Protein AF-A0A0P9MQS0-F1 (afdb_monomer)

Organism: NCBI:txid264451

Structure (mmCIF, N/CA/C/O backbone):
data_AF-A0A0P9MQS0-F1
#
_entry.id   AF-A0A0P9MQS0-F1
#
loop_
_atom_site.group_PDB
_atom_site.id
_atom_site.type_symbol
_atom_site.label_atom_id
_atom_site.label_alt_id
_atom_site.label_comp_id
_atom_site.label_asym_id
_atom_site.label_entity_id
_atom_site.label_seq_id
_atom_site.pdbx_PDB_ins_code
_atom_site.Cartn_x
_atom_site.Cartn_y
_atom_site.Cartn_z
_atom_site.occupancy
_atom_site.B_iso_or_equiv
_atom_site.auth_seq_id
_atom_site.auth_comp_id
_atom_site.auth_asym_id
_atom_site.auth_atom_id
_atom_site.pdbx_PDB_model_num
ATOM 1 N N . MET A 1 1 ? -6.248 39.336 52.622 1.00 35.28 1 MET A N 1
ATOM 2 C CA . MET A 1 1 ? -5.110 38.490 52.203 1.00 35.28 1 MET A CA 1
ATOM 3 C C . MET A 1 1 ? -4.750 37.549 53.344 1.00 35.28 1 MET A C 1
ATOM 5 O O . MET A 1 1 ? -4.835 37.971 54.487 1.00 35.28 1 MET A O 1
ATOM 9 N N . THR A 1 2 ? -4.407 36.305 52.979 1.00 38.47 2 THR A N 1
ATOM 10 C CA . THR A 1 2 ? -3.758 35.234 53.772 1.00 38.47 2 THR A CA 1
ATOM 11 C C . THR A 1 2 ? -4.413 34.745 55.075 1.00 38.47 2 THR A C 1
ATOM 13 O O . THR A 1 2 ? -4.239 35.342 56.130 1.00 38.47 2 THR A O 1
ATOM 16 N N . ARG A 1 3 ? -4.970 33.521 55.043 1.00 21.88 3 ARG A N 1
ATOM 17 C CA . ARG A 1 3 ? -4.369 32.324 55.681 1.00 21.88 3 ARG A CA 1
ATOM 18 C C . ARG A 1 3 ? -5.162 31.045 55.371 1.00 21.88 3 ARG A C 1
ATOM 20 O O . ARG A 1 3 ? -6.384 31.024 55.385 1.00 21.88 3 ARG A O 1
ATOM 27 N N . SER A 1 4 ? -4.402 29.996 55.079 1.00 44.88 4 SER A N 1
ATOM 28 C CA . SER A 1 4 ? -4.782 28.596 54.882 1.00 44.88 4 SER A CA 1
ATOM 29 C C . SER A 1 4 ? -5.511 27.979 56.077 1.00 44.88 4 SER A C 1
ATOM 31 O O . SER A 1 4 ? -5.083 28.232 57.200 1.00 44.88 4 SER A O 1
ATOM 33 N N . PHE A 1 5 ? -6.435 27.040 55.844 1.00 22.69 5 PHE A N 1
ATOM 34 C CA . PHE A 1 5 ? -6.582 25.860 56.704 1.00 22.69 5 PHE A CA 1
ATOM 35 C C . PHE A 1 5 ? -7.160 24.662 55.931 1.00 22.69 5 PHE A C 1
ATOM 37 O O . PHE A 1 5 ? -8.054 24.803 55.102 1.00 22.69 5 PHE A O 1
ATOM 44 N N . LYS A 1 6 ? -6.537 23.504 56.170 1.00 29.09 6 LYS A N 1
ATOM 45 C CA . LYS A 1 6 ? -6.676 22.208 55.493 1.00 29.09 6 LYS A CA 1
ATOM 46 C C . LYS A 1 6 ? -8.029 21.549 55.772 1.00 29.09 6 LYS A C 1
ATOM 48 O O . LYS A 1 6 ? -8.474 21.555 56.914 1.00 29.09 6 LYS A O 1
ATOM 53 N N . VAL A 1 7 ? -8.576 20.859 54.771 1.00 25.47 7 VAL A N 1
ATOM 54 C CA . VAL A 1 7 ? -9.524 19.757 54.987 1.00 25.47 7 VAL A CA 1
ATOM 55 C C . VAL A 1 7 ? -8.807 18.448 54.671 1.00 25.47 7 VAL A C 1
ATOM 57 O O . VAL A 1 7 ? -8.138 18.316 53.646 1.00 25.47 7 VAL A O 1
ATOM 60 N N . HIS A 1 8 ? -8.893 17.539 55.636 1.00 24.80 8 HIS A N 1
ATOM 61 C CA . HIS A 1 8 ? -8.211 16.260 55.706 1.00 24.80 8 HIS A CA 1
ATOM 62 C C . HIS A 1 8 ? -8.596 15.319 54.561 1.00 24.80 8 HIS A C 1
ATOM 64 O O . HIS A 1 8 ? -9.758 14.964 54.380 1.00 24.80 8 HIS A O 1
ATOM 70 N N . LEU A 1 9 ? -7.566 14.911 53.821 1.00 33.50 9 LEU A N 1
ATOM 71 C CA . LEU A 1 9 ? -7.502 13.625 53.140 1.00 33.50 9 LEU A CA 1
ATOM 72 C C . LEU A 1 9 ? -7.508 12.507 54.196 1.00 33.50 9 LEU A C 1
ATOM 74 O O . LEU A 1 9 ? -6.950 12.694 55.275 1.00 33.50 9 LEU A O 1
ATOM 78 N N . ASP A 1 10 ? -8.100 11.372 53.818 1.00 30.67 10 ASP A N 1
ATOM 79 C CA . ASP A 1 10 ? -8.338 10.134 54.581 1.00 30.67 10 ASP A CA 1
ATOM 80 C C . ASP A 1 10 ? -9.658 10.194 55.376 1.00 30.67 10 ASP A C 1
ATOM 82 O O . ASP A 1 10 ? -9.799 10.953 56.324 1.00 30.67 10 ASP A O 1
ATOM 86 N N . GLN A 1 11 ? -10.720 9.455 55.029 1.00 33.97 11 GLN A N 1
ATOM 87 C CA . GLN A 1 11 ? -10.795 7.997 55.190 1.00 33.97 11 GLN A CA 1
ATOM 88 C C . GLN A 1 11 ? -11.991 7.365 54.433 1.00 33.97 11 GLN A C 1
ATOM 90 O O . GLN A 1 11 ? -12.898 6.787 55.024 1.00 33.97 11 GLN A O 1
ATOM 95 N N . VAL A 1 12 ? -11.976 7.384 53.105 1.00 29.73 12 VAL A N 1
ATOM 96 C CA . VAL A 1 12 ? -12.466 6.240 52.317 1.00 29.73 12 VAL A CA 1
ATOM 97 C C . VAL A 1 12 ? -11.421 6.084 51.229 1.00 29.73 12 VAL A C 1
ATOM 99 O O . VAL A 1 12 ? -11.138 7.078 50.554 1.00 29.73 12 VAL A O 1
ATOM 102 N N . PRO A 1 13 ? -10.750 4.920 51.134 1.00 29.52 13 PRO A N 1
ATOM 103 C CA . PRO A 1 13 ? -9.561 4.774 50.317 1.00 29.52 13 PRO A CA 1
ATOM 104 C C . PRO A 1 13 ? -9.894 5.291 48.936 1.00 29.52 13 PRO A C 1
ATOM 106 O O . PRO A 1 13 ? -10.923 4.895 48.386 1.00 29.52 13 PRO A O 1
ATOM 109 N N . LEU A 1 14 ? -9.032 6.175 48.415 1.00 34.69 14 LEU A N 1
ATOM 110 C CA . LEU A 1 14 ? -8.855 6.377 46.986 1.00 34.69 14 LEU A CA 1
ATOM 111 C C . LEU A 1 14 ? -9.131 5.026 46.339 1.00 34.69 14 LEU A C 1
ATOM 113 O O . LEU A 1 14 ? -8.295 4.122 46.432 1.00 34.69 14 LEU A O 1
ATOM 117 N N . ALA A 1 15 ? -10.338 4.839 45.799 1.00 32.41 15 ALA A N 1
ATOM 118 C CA . ALA A 1 15 ? -10.659 3.652 45.046 1.00 32.41 15 ALA A CA 1
ATOM 119 C C . ALA A 1 15 ? -9.727 3.797 43.866 1.00 32.41 15 ALA A C 1
ATOM 121 O O . ALA A 1 15 ? -9.947 4.658 43.014 1.00 32.41 15 ALA A O 1
ATOM 122 N N . ARG A 1 16 ? -8.597 3.095 44.005 1.00 30.98 16 ARG A N 1
ATOM 123 C CA . ARG A 1 16 ? -7.376 3.174 43.226 1.00 30.98 16 ARG A CA 1
ATOM 124 C C . ARG A 1 16 ? -7.750 3.719 41.864 1.00 30.98 16 ARG A C 1
ATOM 126 O O . ARG A 1 16 ? -8.356 2.987 41.082 1.00 30.98 16 ARG A O 1
ATOM 133 N N . HIS A 1 17 ? -7.443 4.997 41.600 1.00 35.41 17 HIS A N 1
ATOM 134 C CA . HIS A 1 17 ? -7.248 5.432 40.216 1.00 35.41 17 HIS A CA 1
ATOM 135 C C . HIS A 1 17 ? -6.447 4.308 39.607 1.00 35.41 17 HIS A C 1
ATOM 137 O O . HIS A 1 17 ? -5.393 4.046 40.178 1.00 35.41 17 HIS A O 1
ATOM 143 N N . SER A 1 18 ? -7.000 3.557 38.654 1.00 34.66 18 SER A N 1
ATOM 144 C CA . SER A 1 18 ? -6.506 2.238 38.263 1.00 34.66 18 SER A CA 1
ATOM 145 C C . SER A 1 18 ? -5.007 2.300 37.975 1.00 34.66 18 SER A C 1
ATOM 147 O O . SER A 1 18 ? -4.564 2.554 36.863 1.00 34.66 18 SER A O 1
ATOM 149 N N . THR A 1 19 ? -4.233 2.092 39.033 1.00 33.22 19 THR A N 1
ATOM 150 C CA . THR A 1 19 ? -2.775 2.045 39.104 1.00 33.22 19 THR A CA 1
ATOM 151 C C . THR A 1 19 ? -2.346 0.592 39.002 1.00 33.22 19 THR A C 1
ATOM 153 O O . THR A 1 19 ? -1.228 0.231 39.337 1.00 33.22 19 THR A O 1
ATOM 156 N N . TYR A 1 20 ? -3.224 -0.234 38.441 1.00 35.59 20 TYR A N 1
ATOM 157 C CA . TYR A 1 20 ? -2.794 -1.200 37.462 1.00 35.59 20 TYR A CA 1
ATOM 158 C C . TYR A 1 20 ? -2.876 -0.498 36.106 1.00 35.59 20 TYR A C 1
ATOM 160 O O . TYR A 1 20 ? -3.906 -0.604 35.437 1.00 35.59 20 TYR A O 1
ATOM 168 N N . PRO A 1 21 ? -1.838 0.252 35.675 1.00 48.97 21 PRO A N 1
ATOM 169 C CA . PRO A 1 21 ? -1.636 0.355 34.246 1.00 48.97 21 PRO A CA 1
ATOM 170 C C . PRO A 1 21 ? -1.411 -1.093 33.847 1.00 48.97 21 PRO A C 1
ATOM 172 O O . PRO A 1 21 ? -0.377 -1.636 34.209 1.00 48.97 21 PRO A O 1
ATOM 175 N N . ILE A 1 22 ? -2.408 -1.755 33.262 1.00 58.50 22 ILE A N 1
ATOM 176 C CA . ILE A 1 22 ? -2.236 -3.112 32.744 1.00 58.50 22 ILE A CA 1
ATOM 177 C C . ILE A 1 22 ? -1.010 -2.997 31.836 1.00 58.50 22 ILE A C 1
ATOM 179 O O . ILE A 1 22 ? -1.090 -2.250 30.854 1.00 58.50 22 ILE A O 1
ATOM 183 N N . PRO A 1 23 ? 0.170 -3.514 32.240 1.00 62.81 23 PRO A N 1
ATOM 184 C CA . PRO A 1 23 ? 1.424 -3.143 31.588 1.00 62.81 23 PRO A CA 1
ATOM 185 C C . PRO A 1 23 ? 1.377 -3.488 30.102 1.00 62.81 23 PRO A C 1
ATOM 187 O O . PRO A 1 23 ? 1.917 -2.772 29.265 1.00 62.81 23 PRO A O 1
ATOM 190 N N . GLU A 1 24 ? 0.609 -4.520 29.768 1.00 61.94 24 GLU A N 1
ATOM 191 C CA . GLU A 1 24 ? 0.257 -4.932 28.420 1.00 61.94 24 GLU A CA 1
ATOM 192 C C . GLU A 1 24 ? -0.485 -3.824 27.660 1.00 61.94 24 GLU A C 1
ATOM 194 O O . GLU A 1 24 ? -0.121 -3.530 26.526 1.00 61.94 24 GLU A O 1
ATOM 199 N N . LEU A 1 25 ? -1.464 -3.152 28.275 1.00 64.62 25 LEU A N 1
ATOM 200 C CA . LEU A 1 25 ? -2.175 -2.019 27.676 1.00 64.62 25 LEU A CA 1
ATOM 201 C C . LEU A 1 25 ? -1.247 -0.816 27.486 1.00 64.62 25 LEU A C 1
ATOM 203 O O . LEU A 1 25 ? -1.292 -0.176 26.439 1.00 64.62 25 LEU A O 1
ATOM 207 N N . ARG A 1 26 ? -0.372 -0.528 28.458 1.00 68.19 26 ARG A N 1
ATOM 208 C CA . ARG A 1 26 ? 0.641 0.530 28.321 1.00 68.19 26 ARG A CA 1
ATOM 209 C C . ARG A 1 26 ? 1.564 0.247 27.136 1.00 68.19 26 ARG A C 1
ATOM 211 O O . ARG A 1 26 ? 1.707 1.105 26.274 1.00 68.19 26 ARG A O 1
ATOM 218 N N . ASN A 1 27 ? 2.106 -0.965 27.051 1.00 72.94 27 ASN A N 1
ATOM 219 C CA . ASN A 1 27 ? 2.982 -1.384 25.957 1.00 72.94 27 ASN A CA 1
ATOM 220 C C . ASN A 1 27 ? 2.270 -1.306 24.595 1.00 72.94 27 ASN A C 1
ATOM 222 O O . ASN A 1 27 ? 2.866 -0.895 23.598 1.00 72.94 27 ASN A O 1
ATOM 226 N N . VAL A 1 28 ? 0.988 -1.681 24.547 1.00 69.81 28 VAL A N 1
ATOM 227 C CA . VAL A 1 28 ? 0.146 -1.595 23.344 1.00 69.81 28 VAL A CA 1
ATOM 228 C C . VAL A 1 28 ? -0.087 -0.135 22.935 1.00 69.81 28 VAL A C 1
ATOM 230 O O . VAL A 1 28 ? 0.070 0.187 21.759 1.00 69.81 28 VAL A O 1
ATOM 233 N N . LEU A 1 29 ? -0.387 0.762 23.879 1.00 71.62 29 LEU A N 1
ATOM 234 C CA . LEU A 1 29 ? -0.590 2.193 23.614 1.00 71.62 29 LEU A CA 1
ATOM 235 C C . LEU A 1 29 ? 0.709 2.913 23.222 1.00 71.62 29 LEU A C 1
ATOM 237 O O . LEU A 1 29 ? 0.711 3.712 22.289 1.00 71.62 29 LEU A O 1
ATOM 241 N N . GLU A 1 30 ? 1.827 2.606 23.879 1.00 78.44 30 GLU A N 1
ATOM 242 C CA . GLU A 1 30 ? 3.146 3.143 23.526 1.00 78.44 30 GLU A CA 1
ATOM 243 C C . GLU A 1 30 ? 3.581 2.700 22.127 1.00 78.44 30 GLU A C 1
ATOM 245 O O . GLU A 1 30 ? 4.168 3.478 21.373 1.00 78.44 30 GLU A O 1
ATOM 250 N N . ARG A 1 31 ? 3.282 1.452 21.748 1.00 74.94 31 ARG A N 1
ATOM 251 C CA . ARG A 1 31 ? 3.511 0.980 20.381 1.00 74.94 31 ARG A CA 1
ATOM 252 C C . ARG A 1 31 ? 2.588 1.678 19.383 1.00 74.94 31 ARG A C 1
ATOM 254 O O . ARG A 1 31 ? 3.083 2.157 18.373 1.00 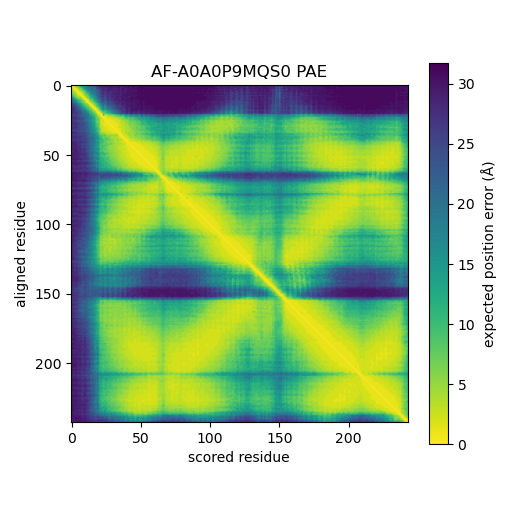74.94 31 ARG A O 1
ATOM 261 N N . ALA A 1 32 ? 1.299 1.820 19.693 1.00 70.56 32 ALA A N 1
ATOM 262 C CA . ALA A 1 32 ? 0.349 2.526 18.832 1.00 70.56 32 ALA A CA 1
ATOM 263 C C . ALA A 1 32 ? 0.779 3.978 18.567 1.00 70.56 32 ALA A C 1
ATOM 265 O O . ALA A 1 32 ? 0.707 4.448 17.436 1.00 70.56 32 ALA A O 1
ATOM 266 N N . ASN A 1 33 ? 1.283 4.668 19.594 1.00 73.81 33 ASN A N 1
ATOM 267 C CA . ASN A 1 33 ? 1.771 6.039 19.468 1.00 73.81 33 ASN A CA 1
ATOM 268 C C . ASN A 1 33 ? 3.031 6.140 18.587 1.00 73.81 33 ASN A C 1
ATOM 270 O O . ASN A 1 33 ? 3.186 7.100 17.837 1.00 73.81 33 ASN A O 1
ATOM 274 N N . ARG A 1 34 ? 3.920 5.137 18.641 1.00 76.56 34 ARG A N 1
ATOM 275 C CA . ARG A 1 34 ? 5.079 5.047 17.736 1.00 76.56 34 ARG A CA 1
ATOM 276 C C . ARG A 1 34 ? 4.669 4.743 16.296 1.00 76.56 34 ARG A C 1
ATOM 278 O O . ARG A 1 34 ? 5.197 5.358 15.379 1.00 76.56 34 ARG A O 1
ATOM 285 N N . ASP A 1 35 ? 3.723 3.833 16.097 1.00 73.62 35 ASP A N 1
ATOM 286 C CA . ASP A 1 35 ? 3.261 3.449 14.759 1.00 73.62 35 ASP A CA 1
ATOM 287 C C . ASP A 1 35 ? 2.450 4.586 14.095 1.00 73.62 35 ASP A C 1
ATOM 289 O O . ASP A 1 35 ? 2.478 4.740 12.874 1.00 73.62 35 ASP A O 1
ATOM 293 N N . TRP A 1 36 ? 1.774 5.433 14.886 1.00 72.44 36 TRP A N 1
ATOM 294 C CA . TRP A 1 36 ? 1.006 6.590 14.404 1.00 72.44 36 TRP A CA 1
ATOM 295 C C . TRP A 1 36 ? 1.849 7.598 13.613 1.00 72.44 36 TRP A C 1
ATOM 297 O O . TRP A 1 36 ? 1.433 8.042 12.541 1.00 72.44 36 TRP A O 1
ATOM 307 N N . SER A 1 37 ? 3.041 7.949 14.105 1.00 73.69 37 SER A N 1
ATOM 308 C CA . SER A 1 37 ? 3.943 8.856 13.380 1.00 73.69 37 SER A CA 1
ATOM 309 C C . SER A 1 37 ? 4.496 8.224 12.100 1.00 73.69 37 SER A C 1
ATOM 311 O O . SER A 1 37 ? 4.756 8.932 11.129 1.00 73.69 37 SER A O 1
ATOM 313 N N . GLY A 1 38 ? 4.613 6.892 12.066 1.00 76.19 38 GLY A N 1
ATOM 314 C CA . GLY A 1 38 ? 4.948 6.143 10.857 1.00 76.19 38 GLY A CA 1
ATOM 315 C C . GLY A 1 38 ? 3.871 6.280 9.781 1.00 76.19 38 GLY A C 1
ATOM 316 O O . GLY A 1 38 ? 4.179 6.624 8.642 1.00 76.19 38 GLY A O 1
ATOM 317 N N . TRP A 1 39 ? 2.599 6.091 10.145 1.00 73.12 39 TRP A N 1
ATOM 318 C CA . TRP A 1 39 ? 1.475 6.215 9.209 1.00 73.12 39 TRP A CA 1
ATOM 319 C C . TRP A 1 39 ? 1.334 7.618 8.607 1.00 73.12 39 TRP A C 1
ATOM 321 O O . TRP A 1 39 ? 1.105 7.745 7.402 1.00 73.12 39 TRP A O 1
ATOM 331 N N . SER A 1 40 ? 1.481 8.671 9.418 1.00 76.94 40 SER A N 1
ATOM 332 C CA . SER A 1 40 ? 1.320 10.052 8.944 1.00 76.94 40 SER A CA 1
ATOM 333 C C . SER A 1 40 ? 2.431 10.493 7.987 1.00 76.94 40 SER A C 1
ATOM 335 O O . SER A 1 40 ? 2.169 11.270 7.069 1.00 76.94 40 SER A O 1
ATOM 337 N N . ALA A 1 41 ? 3.650 9.973 8.156 1.00 83.12 41 ALA A N 1
ATOM 338 C CA . ALA A 1 41 ? 4.776 10.239 7.263 1.00 83.12 41 ALA A CA 1
ATOM 339 C C . ALA A 1 41 ? 4.739 9.393 5.977 1.00 83.12 41 ALA A C 1
ATOM 341 O O . ALA A 1 41 ? 5.156 9.858 4.913 1.00 83.12 41 ALA A O 1
ATOM 342 N N . LEU A 1 42 ? 4.228 8.163 6.065 1.00 84.31 42 LEU A N 1
ATOM 343 C CA . LEU A 1 42 ? 4.235 7.190 4.975 1.00 84.31 42 LEU A CA 1
ATOM 344 C C . LEU A 1 42 ? 3.353 7.614 3.795 1.00 84.31 42 LEU A C 1
ATOM 346 O O . LEU A 1 42 ? 3.804 7.606 2.652 1.00 84.31 42 LEU A O 1
ATOM 350 N N . LEU A 1 43 ? 2.098 7.997 4.046 1.00 82.62 43 LEU A N 1
ATOM 351 C CA . LEU A 1 43 ? 1.141 8.263 2.965 1.00 82.62 43 LEU A CA 1
ATOM 352 C C . LEU A 1 43 ? 1.595 9.398 2.020 1.00 82.62 43 LEU A C 1
ATOM 354 O O . LEU A 1 43 ? 1.584 9.183 0.806 1.00 82.62 43 LEU A O 1
ATOM 358 N N . PRO A 1 44 ? 2.050 10.573 2.505 1.00 87.12 44 PRO A N 1
ATOM 359 C CA . PRO A 1 44 ? 2.588 11.612 1.625 1.00 87.12 44 PRO A CA 1
ATOM 360 C C . PRO A 1 44 ? 3.786 11.134 0.798 1.00 87.12 44 PRO A C 1
ATOM 362 O O . PRO A 1 44 ? 3.887 11.462 -0.387 1.00 87.12 44 PRO A O 1
ATOM 365 N N . LYS A 1 45 ? 4.673 10.333 1.403 1.00 88.81 45 LYS A N 1
ATOM 366 C CA . LYS A 1 45 ? 5.851 9.775 0.730 1.00 88.81 45 LYS A CA 1
ATOM 367 C C . LYS A 1 45 ? 5.449 8.826 -0.399 1.00 88.81 45 LYS A C 1
ATOM 369 O O . LYS A 1 45 ? 5.951 8.966 -1.514 1.00 88.81 45 LYS A O 1
ATOM 374 N N . LEU A 1 46 ? 4.494 7.934 -0.141 1.00 88.56 46 LEU A N 1
ATOM 375 C CA . LEU A 1 46 ? 3.953 7.007 -1.135 1.00 88.56 46 LEU A CA 1
ATOM 376 C C . LEU A 1 46 ? 3.284 7.733 -2.299 1.00 88.56 46 LEU A C 1
ATOM 378 O O . LEU A 1 46 ? 3.573 7.427 -3.453 1.00 88.56 46 LEU A O 1
ATOM 382 N N . MET A 1 47 ? 2.461 8.744 -2.015 1.00 88.31 47 MET A N 1
ATOM 383 C CA . MET A 1 47 ? 1.821 9.548 -3.061 1.00 88.31 47 MET A CA 1
ATOM 384 C C . MET A 1 47 ? 2.850 10.288 -3.924 1.00 88.31 47 MET A C 1
ATOM 386 O O . MET A 1 47 ? 2.694 10.376 -5.141 1.00 88.31 47 MET A O 1
ATOM 390 N N . ALA A 1 48 ? 3.921 10.812 -3.320 1.00 90.88 48 ALA A N 1
ATOM 391 C CA . ALA A 1 48 ? 5.002 11.455 -4.062 1.00 90.88 48 ALA A CA 1
ATOM 392 C C . ALA A 1 48 ? 5.793 10.453 -4.918 1.00 90.88 48 ALA A C 1
ATOM 394 O O . ALA A 1 48 ? 6.146 10.759 -6.055 1.00 90.88 48 ALA A O 1
ATOM 395 N N . MET A 1 49 ? 6.073 9.260 -4.391 1.00 91.94 49 MET A N 1
ATOM 396 C CA . MET A 1 49 ? 6.745 8.184 -5.123 1.00 91.94 49 MET A CA 1
ATOM 397 C C . MET A 1 49 ? 5.915 7.711 -6.321 1.00 91.94 49 MET A C 1
ATOM 399 O O . MET A 1 49 ? 6.432 7.671 -7.434 1.00 91.94 49 MET A O 1
ATOM 403 N N . HIS A 1 50 ? 4.624 7.456 -6.113 1.00 90.19 50 HIS A N 1
ATOM 404 C CA . HIS A 1 50 ? 3.679 7.067 -7.157 1.00 90.19 50 HIS A CA 1
ATOM 405 C C . HIS A 1 50 ? 3.620 8.095 -8.299 1.00 90.19 50 HIS A C 1
ATOM 407 O O . HIS A 1 50 ? 3.857 7.743 -9.450 1.00 90.19 50 HIS A O 1
ATOM 413 N N . ARG A 1 51 ? 3.467 9.391 -7.990 1.00 91.25 51 ARG A N 1
ATOM 414 C CA . ARG A 1 51 ? 3.465 10.455 -9.015 1.00 91.25 51 ARG A CA 1
ATOM 415 C C . ARG A 1 51 ? 4.773 10.548 -9.801 1.00 91.25 51 ARG A C 1
ATOM 417 O O . ARG A 1 51 ? 4.753 10.817 -11.001 1.00 91.25 51 ARG A O 1
ATOM 424 N N . ARG A 1 52 ? 5.921 10.359 -9.136 1.00 93.62 52 ARG A N 1
ATOM 425 C CA . ARG A 1 52 ? 7.225 10.345 -9.821 1.00 93.62 52 ARG A CA 1
ATOM 426 C C . ARG A 1 52 ? 7.338 9.137 -10.756 1.00 93.62 52 ARG A C 1
ATOM 428 O O . ARG A 1 52 ? 7.856 9.290 -11.860 1.00 93.62 52 ARG A O 1
ATOM 435 N N . LEU A 1 53 ? 6.846 7.970 -10.337 1.00 92.88 53 LEU A N 1
ATOM 436 C CA . LEU A 1 53 ? 6.831 6.766 -11.167 1.00 92.88 53 LEU A CA 1
ATOM 437 C C . LEU A 1 53 ? 5.906 6.929 -12.383 1.00 92.88 53 LEU A C 1
ATOM 439 O O . LEU A 1 53 ? 6.288 6.567 -13.494 1.00 92.88 53 LEU A O 1
ATOM 443 N N . ASP A 1 54 ? 4.737 7.541 -12.212 1.00 90.88 54 ASP A N 1
ATOM 444 C CA . ASP A 1 54 ? 3.812 7.811 -13.317 1.00 90.88 54 ASP A CA 1
ATOM 445 C C . ASP A 1 54 ? 4.405 8.766 -14.353 1.00 90.88 54 ASP A C 1
ATOM 447 O O . ASP A 1 54 ? 4.335 8.503 -15.553 1.00 90.88 54 ASP A O 1
ATOM 451 N N . ALA A 1 55 ? 5.067 9.837 -13.908 1.00 91.12 55 ALA A N 1
ATOM 452 C CA . ALA A 1 55 ? 5.773 10.743 -14.811 1.00 91.12 55 ALA A CA 1
ATOM 453 C C . ALA A 1 55 ? 6.880 10.016 -15.595 1.00 91.12 55 ALA A C 1
ATOM 455 O O . ALA A 1 55 ? 7.005 10.191 -16.808 1.00 91.12 55 ALA A O 1
ATOM 456 N N . MET A 1 56 ? 7.644 9.157 -14.914 1.00 90.31 56 MET A N 1
ATOM 457 C CA . MET A 1 56 ? 8.712 8.366 -15.526 1.00 90.31 56 MET A CA 1
ATOM 458 C C . MET A 1 56 ? 8.167 7.359 -16.547 1.00 90.31 56 MET A C 1
ATOM 460 O O . MET A 1 56 ? 8.699 7.219 -17.646 1.00 90.31 56 MET A O 1
ATOM 464 N N . THR A 1 57 ? 7.094 6.645 -16.213 1.00 91.12 57 THR A N 1
ATOM 465 C CA . THR A 1 57 ? 6.495 5.661 -17.125 1.00 91.12 57 THR A CA 1
ATOM 466 C C . THR A 1 57 ? 5.876 6.341 -18.343 1.00 91.12 57 THR A C 1
ATOM 468 O O . THR A 1 57 ? 6.037 5.848 -19.459 1.00 91.12 57 THR A O 1
ATOM 471 N N . ALA A 1 58 ? 5.248 7.508 -18.163 1.00 88.75 58 ALA A N 1
ATOM 472 C CA . ALA A 1 58 ? 4.760 8.334 -19.261 1.00 88.75 58 ALA A CA 1
ATOM 473 C C . ALA A 1 58 ? 5.899 8.743 -20.212 1.00 88.75 58 ALA A C 1
ATOM 475 O O . ALA A 1 58 ? 5.766 8.526 -21.417 1.00 88.75 58 ALA A O 1
ATOM 476 N N . GLU A 1 59 ? 7.029 9.239 -19.684 1.00 88.62 59 GLU A N 1
ATOM 477 C CA . GLU A 1 59 ? 8.246 9.557 -20.457 1.00 88.62 59 GLU A CA 1
ATOM 478 C C . GLU A 1 59 ? 8.703 8.348 -21.292 1.00 88.62 59 GLU A C 1
ATOM 480 O O . GLU A 1 59 ? 8.884 8.456 -22.504 1.00 88.62 59 GLU A O 1
ATOM 485 N N . LEU A 1 60 ? 8.801 7.165 -20.680 1.00 87.56 60 LEU A N 1
ATOM 486 C CA . LEU A 1 60 ? 9.265 5.952 -21.362 1.00 87.56 60 LEU A CA 1
ATOM 487 C C . LEU A 1 60 ? 8.305 5.465 -22.454 1.00 87.56 60 LEU A C 1
ATOM 489 O O . LEU A 1 60 ? 8.745 4.993 -23.504 1.00 87.56 60 LEU A O 1
ATOM 493 N N . THR A 1 61 ? 6.994 5.608 -22.256 1.00 84.69 61 THR A N 1
ATOM 494 C CA . THR A 1 61 ? 6.009 5.200 -23.269 1.00 84.69 61 THR A CA 1
ATOM 495 C C . THR A 1 61 ? 5.983 6.083 -24.517 1.00 84.69 61 THR A C 1
ATOM 497 O O . THR A 1 61 ? 5.555 5.605 -25.573 1.00 84.69 61 THR A O 1
ATOM 500 N N . GLN A 1 62 ? 6.511 7.313 -24.458 1.00 83.94 62 GLN A N 1
ATOM 501 C CA . GLN A 1 62 ? 6.646 8.188 -25.636 1.00 83.94 62 GLN A CA 1
ATOM 502 C C . GLN A 1 62 ? 7.594 7.614 -26.696 1.00 83.94 62 GLN A C 1
ATOM 504 O O . GLN A 1 62 ? 7.500 7.961 -27.872 1.00 83.94 62 GLN A O 1
ATOM 509 N N . PHE A 1 63 ? 8.484 6.703 -26.299 1.00 77.44 63 PHE A N 1
ATOM 510 C CA . PHE A 1 63 ? 9.396 6.023 -27.213 1.00 77.44 63 PHE A CA 1
ATOM 511 C C . PHE A 1 63 ? 8.771 4.804 -27.908 1.00 77.44 63 PHE A C 1
ATOM 513 O O . PHE A 1 63 ? 9.450 4.125 -28.675 1.00 77.44 63 PHE A O 1
ATOM 520 N N . SER A 1 64 ? 7.489 4.509 -27.676 1.00 69.00 64 SER A N 1
ATOM 521 C CA . SER A 1 64 ? 6.810 3.413 -28.369 1.00 69.00 64 SER A CA 1
ATOM 522 C C . SER A 1 64 ? 6.261 3.871 -29.728 1.00 69.00 64 SER A C 1
ATOM 524 O O . SER A 1 64 ? 5.442 4.784 -29.788 1.00 69.00 64 SER A O 1
ATOM 526 N N . GLY A 1 65 ? 6.700 3.246 -30.831 1.00 63.94 65 GLY A N 1
ATOM 527 C CA . GLY A 1 65 ? 6.105 3.514 -32.152 1.00 63.94 65 GLY A CA 1
ATOM 528 C C . GLY A 1 65 ? 6.962 3.266 -33.399 1.00 63.94 65 GLY A C 1
ATOM 529 O O . GLY A 1 65 ? 6.401 3.183 -34.489 1.00 63.94 65 GLY A O 1
ATOM 530 N N . SER A 1 66 ? 8.290 3.124 -33.299 1.00 65.56 66 SER A N 1
ATOM 531 C CA . SER A 1 66 ? 9.163 2.905 -34.471 1.00 65.56 66 SER A CA 1
ATOM 532 C C . SER A 1 66 ? 10.556 2.367 -34.111 1.00 65.56 66 SER A C 1
ATOM 534 O O . SER A 1 66 ? 11.064 2.610 -33.020 1.00 65.56 66 SER A O 1
ATOM 536 N N . ALA A 1 67 ? 11.229 1.700 -35.060 1.00 63.34 67 ALA A N 1
ATOM 537 C CA . ALA A 1 67 ? 12.580 1.147 -34.861 1.00 63.34 67 ALA A CA 1
ATOM 538 C C . ALA A 1 67 ? 13.635 2.218 -34.507 1.00 63.34 67 ALA A C 1
ATOM 540 O O . ALA A 1 67 ? 14.582 1.959 -33.766 1.00 63.34 67 ALA A O 1
ATOM 541 N N . THR A 1 68 ? 13.464 3.444 -35.005 1.00 71.75 68 THR A N 1
ATOM 542 C CA . THR A 1 68 ? 14.331 4.587 -34.688 1.00 71.75 68 THR A CA 1
ATOM 543 C C . THR A 1 68 ? 14.133 5.080 -33.251 1.00 71.75 68 THR A C 1
ATOM 545 O O . THR A 1 68 ? 15.057 5.638 -32.659 1.00 71.75 68 THR A O 1
ATOM 548 N N . GLN A 1 69 ? 12.943 4.881 -32.678 1.00 79.19 69 GLN A N 1
ATOM 549 C CA . GLN A 1 69 ? 12.658 5.190 -31.277 1.00 79.19 69 GLN A CA 1
ATOM 550 C C . GLN A 1 69 ? 13.179 4.097 -30.335 1.00 79.19 69 GLN A C 1
ATOM 552 O O . GLN A 1 69 ? 13.695 4.450 -29.279 1.00 79.19 69 GLN A O 1
ATOM 557 N N . ASP A 1 70 ? 13.173 2.820 -30.745 1.00 78.12 70 ASP A N 1
ATOM 558 C CA . ASP A 1 70 ? 13.759 1.709 -29.967 1.00 78.12 70 ASP A CA 1
ATOM 559 C C . ASP A 1 70 ? 15.248 1.964 -29.655 1.00 78.12 70 ASP A C 1
ATOM 561 O O . ASP A 1 70 ? 15.705 1.781 -28.525 1.00 78.12 70 ASP A O 1
ATOM 565 N N . TYR A 1 71 ? 16.015 2.447 -30.642 1.00 82.50 71 TYR A N 1
ATOM 566 C CA . TYR A 1 71 ? 17.426 2.801 -30.447 1.00 82.50 71 TYR A CA 1
ATOM 567 C C . TYR A 1 71 ? 17.605 3.969 -29.465 1.00 82.50 71 TYR A C 1
ATOM 569 O O . TYR A 1 71 ? 18.446 3.904 -28.570 1.00 82.50 71 TYR A O 1
ATOM 577 N N . LYS A 1 72 ? 16.792 5.025 -29.596 1.00 85.75 72 LYS A N 1
ATOM 578 C CA . LYS A 1 72 ? 16.834 6.185 -28.688 1.00 85.75 72 LYS A CA 1
ATOM 579 C C . LYS A 1 72 ? 16.449 5.803 -27.260 1.00 85.75 72 LYS A C 1
ATOM 581 O O . LYS A 1 72 ? 17.087 6.269 -26.322 1.00 85.75 72 LYS A O 1
ATOM 586 N N . LEU A 1 73 ? 15.452 4.933 -27.104 1.00 85.94 73 LEU A N 1
ATOM 587 C CA . LEU A 1 73 ? 15.043 4.390 -25.813 1.00 85.94 73 LEU A CA 1
ATOM 588 C C . LEU A 1 73 ? 16.172 3.582 -25.173 1.00 85.94 73 LEU A C 1
ATOM 590 O O . LEU A 1 73 ? 16.470 3.778 -24.000 1.00 85.94 73 LEU A O 1
ATOM 594 N N . ALA A 1 74 ? 16.829 2.708 -25.939 1.00 86.38 74 ALA A N 1
ATOM 595 C CA . ALA A 1 74 ? 17.946 1.915 -25.436 1.00 86.38 74 ALA A CA 1
ATOM 596 C C . ALA A 1 74 ? 19.093 2.798 -24.910 1.00 86.38 74 ALA A C 1
ATOM 598 O O . ALA A 1 74 ? 19.626 2.530 -23.836 1.00 86.38 74 ALA A O 1
ATOM 599 N N . GLU A 1 75 ? 19.445 3.869 -25.626 1.00 88.25 75 GLU A N 1
ATOM 600 C CA . GLU A 1 75 ? 20.459 4.832 -25.175 1.00 88.25 75 GLU A CA 1
ATOM 601 C C . GLU A 1 75 ? 19.996 5.631 -23.948 1.00 88.25 75 GLU A C 1
ATOM 603 O O . GLU A 1 75 ? 20.749 5.789 -22.987 1.00 88.25 75 GLU A O 1
ATOM 608 N N . HIS A 1 76 ? 18.733 6.057 -23.916 1.00 88.12 76 HIS A N 1
ATOM 609 C CA . HIS A 1 76 ? 18.158 6.745 -22.762 1.00 88.12 76 HIS A CA 1
ATOM 610 C C . HIS A 1 76 ? 18.195 5.869 -21.494 1.00 88.12 76 HIS A C 1
ATOM 612 O O . HIS A 1 76 ? 18.644 6.322 -20.440 1.00 88.12 76 HIS A O 1
ATOM 618 N N . LEU A 1 77 ? 17.827 4.587 -21.608 1.00 88.19 77 LEU A N 1
ATOM 619 C CA . LEU A 1 77 ? 17.859 3.596 -20.520 1.00 88.19 77 LEU A CA 1
ATOM 620 C C . LEU A 1 77 ? 19.278 3.215 -20.073 1.00 88.19 77 LEU A C 1
ATOM 622 O O . LEU A 1 77 ? 19.481 2.801 -18.932 1.00 88.19 77 LEU A O 1
ATOM 626 N N . ARG A 1 78 ? 20.282 3.337 -20.946 1.00 87.12 78 ARG A N 1
ATOM 627 C CA . ARG A 1 78 ? 21.688 3.168 -20.545 1.00 87.12 78 ARG A CA 1
ATOM 628 C C . ARG A 1 78 ? 22.163 4.303 -19.649 1.00 87.12 78 ARG A C 1
ATOM 630 O O . ARG A 1 78 ? 22.994 4.051 -18.783 1.00 87.12 78 ARG A O 1
ATOM 637 N N . GLY A 1 79 ? 21.619 5.501 -19.843 1.00 86.12 79 GLY A N 1
ATOM 638 C CA . GLY A 1 79 ? 21.899 6.674 -19.027 1.00 86.12 79 GLY A CA 1
ATOM 639 C C . GLY A 1 79 ? 21.068 6.756 -17.744 1.00 86.12 79 GLY A C 1
ATOM 640 O O . GLY A 1 79 ? 20.571 5.762 -17.208 1.00 86.12 79 GLY A O 1
ATOM 641 N N . SER A 1 80 ? 20.889 7.992 -17.274 1.00 84.69 80 SER A N 1
ATOM 642 C CA . SER A 1 80 ? 20.269 8.320 -15.984 1.00 84.69 80 SER A CA 1
ATOM 643 C C . SER A 1 80 ? 18.816 7.862 -15.846 1.00 84.69 80 SER A C 1
ATOM 645 O O . SER A 1 80 ? 18.337 7.661 -14.735 1.00 84.69 80 SER A O 1
ATOM 647 N N . ALA A 1 81 ? 18.092 7.670 -16.949 1.00 85.62 81 ALA A N 1
ATOM 648 C CA . ALA A 1 81 ? 16.730 7.154 -16.917 1.00 85.62 81 ALA A CA 1
ATOM 649 C C . ALA A 1 81 ? 16.669 5.712 -16.398 1.00 85.62 81 ALA A C 1
ATOM 651 O O . ALA A 1 81 ? 15.789 5.395 -15.599 1.00 85.62 81 ALA A O 1
ATOM 652 N N . GLY A 1 82 ? 17.628 4.869 -16.791 1.00 87.12 82 GLY A N 1
ATOM 653 C CA . GLY A 1 82 ? 17.736 3.513 -16.261 1.00 87.12 82 GLY A CA 1
ATOM 654 C C . GLY A 1 82 ? 18.085 3.506 -14.778 1.00 87.12 82 GLY A C 1
ATOM 655 O O . GLY A 1 82 ? 17.461 2.778 -14.014 1.00 87.12 82 GLY A O 1
ATOM 656 N N . ASP A 1 83 ? 19.013 4.365 -14.349 1.00 90.75 83 ASP A N 1
ATOM 657 C CA . ASP A 1 83 ? 19.393 4.455 -12.932 1.00 90.75 83 ASP A CA 1
ATOM 658 C C . ASP A 1 83 ? 18.231 4.946 -12.060 1.00 90.75 83 ASP A C 1
ATOM 660 O O . ASP A 1 83 ? 17.978 4.382 -10.999 1.00 90.75 83 ASP A O 1
ATOM 664 N N . ARG A 1 84 ? 17.466 5.942 -12.533 1.00 89.75 84 ARG A N 1
ATOM 665 C CA . ARG A 1 84 ? 16.241 6.404 -11.857 1.00 89.75 84 ARG A CA 1
ATOM 666 C C . ARG A 1 84 ? 15.210 5.285 -11.726 1.00 89.75 84 ARG A C 1
ATOM 668 O O . ARG A 1 84 ? 14.580 5.164 -10.681 1.00 89.75 84 ARG A O 1
ATOM 675 N N . LEU A 1 85 ? 15.036 4.470 -12.766 1.00 88.75 85 LEU A N 1
ATOM 676 C CA . LEU A 1 85 ? 14.057 3.387 -12.743 1.00 88.75 85 LEU A CA 1
ATOM 677 C C . LEU A 1 85 ? 14.479 2.227 -11.832 1.00 88.75 85 LEU A C 1
ATOM 679 O O . LEU A 1 85 ? 13.639 1.664 -11.138 1.00 88.75 85 LEU A O 1
ATOM 683 N N . ILE A 1 86 ? 15.778 1.927 -11.774 1.00 91.44 86 ILE A N 1
ATOM 684 C CA . ILE A 1 86 ? 16.348 0.982 -10.804 1.00 91.44 86 ILE A CA 1
ATOM 685 C C . ILE A 1 86 ? 16.188 1.519 -9.375 1.00 91.44 86 ILE A C 1
ATOM 687 O O . ILE A 1 86 ? 15.836 0.762 -8.481 1.00 91.44 86 ILE A O 1
ATOM 691 N N . ALA A 1 87 ? 16.380 2.821 -9.143 1.00 92.12 87 ALA A N 1
ATOM 692 C CA . ALA A 1 87 ? 16.217 3.402 -7.810 1.00 92.12 87 ALA A CA 1
ATOM 693 C C . ALA A 1 87 ? 14.792 3.217 -7.255 1.00 92.12 87 ALA A C 1
ATOM 695 O O . ALA A 1 87 ? 14.640 2.920 -6.070 1.00 92.12 87 ALA A O 1
ATOM 696 N N . PHE A 1 88 ? 13.759 3.311 -8.104 1.00 91.44 88 PHE A N 1
ATOM 697 C CA . PHE A 1 88 ? 12.378 3.059 -7.681 1.00 91.44 88 PHE A CA 1
ATOM 698 C C . PHE A 1 88 ? 12.167 1.656 -7.113 1.00 91.44 88 PHE A C 1
ATOM 700 O O . PHE A 1 88 ? 11.373 1.516 -6.192 1.00 91.44 88 PHE A O 1
ATOM 707 N N . GLU A 1 89 ? 12.858 0.633 -7.619 1.00 90.31 89 GLU A N 1
ATOM 708 C CA . GLU A 1 89 ? 12.742 -0.729 -7.086 1.00 90.31 89 GLU A CA 1
ATOM 709 C C . GLU A 1 89 ? 13.074 -0.746 -5.586 1.00 90.31 89 GLU A C 1
ATOM 711 O O . GLU A 1 89 ? 12.228 -1.123 -4.775 1.00 90.31 89 GLU A O 1
ATOM 716 N N . SER A 1 90 ? 14.226 -0.191 -5.206 1.00 88.56 90 SER A N 1
ATOM 717 C CA . SER A 1 90 ? 14.618 -0.064 -3.799 1.00 88.56 90 SER A CA 1
ATOM 718 C C . SER A 1 90 ? 13.696 0.846 -2.977 1.00 88.56 90 SER A C 1
ATOM 720 O O . SER A 1 90 ? 13.468 0.591 -1.795 1.00 88.56 90 SER A O 1
ATOM 722 N N . GLU A 1 91 ? 13.153 1.918 -3.567 1.00 92.19 91 GLU A N 1
ATOM 723 C CA . GLU A 1 91 ? 12.211 2.794 -2.862 1.00 92.19 91 GLU A CA 1
ATOM 724 C C . GLU A 1 91 ? 10.921 2.031 -2.524 1.00 92.19 91 GLU A C 1
ATOM 726 O O . GLU A 1 91 ? 10.484 2.053 -1.376 1.00 92.19 91 GLU A O 1
ATOM 731 N N . PHE A 1 92 ? 10.351 1.301 -3.486 1.00 91.19 92 PHE A N 1
ATOM 732 C CA . PHE A 1 92 ? 9.129 0.524 -3.278 1.00 91.19 92 PHE A CA 1
ATOM 733 C C . PHE A 1 92 ? 9.329 -0.652 -2.314 1.00 91.19 92 PHE A C 1
ATOM 735 O O . PHE A 1 92 ? 8.450 -0.868 -1.483 1.00 91.19 92 PHE A O 1
ATOM 742 N N . ASP A 1 93 ? 10.465 -1.359 -2.362 1.00 90.38 93 ASP A N 1
ATOM 743 C CA . ASP A 1 93 ? 10.793 -2.426 -1.397 1.00 90.38 93 ASP A CA 1
ATOM 744 C C . ASP A 1 93 ? 10.841 -1.891 0.046 1.00 90.38 93 ASP A C 1
ATOM 746 O O . ASP A 1 93 ? 10.188 -2.412 0.951 1.00 90.38 93 ASP A O 1
ATOM 750 N N . ASN A 1 94 ? 11.538 -0.771 0.264 1.00 91.06 94 ASN A N 1
ATOM 751 C CA . ASN A 1 94 ? 11.632 -0.153 1.589 1.00 91.06 94 ASN A CA 1
ATOM 752 C C . ASN A 1 94 ? 10.259 0.255 2.152 1.00 91.06 94 ASN A C 1
ATOM 754 O O . ASN A 1 94 ? 9.985 0.089 3.351 1.00 91.06 94 ASN A O 1
ATOM 758 N N . GLU A 1 95 ? 9.387 0.803 1.305 1.00 90.38 95 GLU A N 1
ATOM 759 C CA . GLU A 1 95 ? 8.044 1.193 1.732 1.00 90.38 95 GLU A CA 1
ATOM 760 C C . GLU A 1 95 ? 7.119 -0.012 1.933 1.00 90.38 95 GLU A C 1
ATOM 762 O O . GLU A 1 95 ? 6.303 0.001 2.856 1.00 90.38 95 GLU A O 1
ATOM 767 N N . GLU A 1 96 ? 7.271 -1.074 1.139 1.00 90.25 96 GLU A N 1
ATOM 768 C CA . GLU A 1 96 ? 6.553 -2.341 1.312 1.00 90.25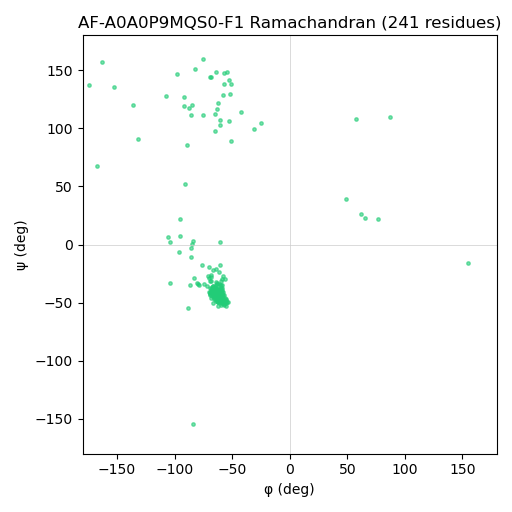 96 GLU A CA 1
ATOM 769 C C . GLU A 1 96 ? 6.842 -2.928 2.699 1.00 90.25 96 GLU A C 1
ATOM 771 O O . GLU A 1 96 ? 5.916 -3.145 3.488 1.00 90.25 96 GLU A O 1
ATOM 776 N N . GLN A 1 97 ? 8.121 -3.026 3.072 1.00 88.75 97 GLN A N 1
ATOM 777 C CA . GLN A 1 97 ? 8.539 -3.507 4.391 1.00 88.75 97 GLN A CA 1
ATOM 778 C C . GLN A 1 97 ? 8.009 -2.622 5.528 1.00 88.75 97 GLN A C 1
ATOM 780 O O . GLN A 1 97 ? 7.695 -3.101 6.625 1.00 88.75 97 GLN A O 1
ATOM 785 N N . THR A 1 98 ? 7.902 -1.313 5.292 1.00 87.81 98 THR A N 1
ATOM 786 C CA . THR A 1 98 ? 7.324 -0.369 6.258 1.00 87.81 98 THR A CA 1
ATOM 787 C C . THR A 1 98 ? 5.825 -0.614 6.430 1.00 87.81 98 THR A C 1
ATOM 789 O O . THR A 1 98 ? 5.350 -0.737 7.564 1.00 87.81 98 THR A O 1
ATOM 792 N N . VAL A 1 99 ? 5.082 -0.785 5.333 1.00 88.25 99 VAL A N 1
ATOM 793 C CA . VAL A 1 99 ? 3.654 -1.139 5.360 1.00 88.25 99 VAL A CA 1
ATOM 794 C C . VAL A 1 99 ? 3.426 -2.490 6.031 1.00 88.25 99 VAL A C 1
ATOM 796 O O . VAL A 1 99 ? 2.500 -2.608 6.835 1.00 88.25 99 VAL A O 1
ATOM 799 N N . GLN A 1 100 ? 4.270 -3.495 5.789 1.00 87.44 100 GLN A N 1
ATOM 800 C CA . GLN A 1 100 ? 4.180 -4.790 6.472 1.00 87.44 100 GLN A CA 1
ATOM 801 C C . GLN A 1 100 ? 4.313 -4.643 7.994 1.00 87.44 100 GLN A C 1
ATOM 803 O O . GLN A 1 100 ? 3.490 -5.175 8.747 1.00 87.44 100 GLN A O 1
ATOM 808 N N . LYS A 1 101 ? 5.306 -3.876 8.468 1.00 85.12 101 LYS A N 1
ATOM 809 C CA . LYS A 1 101 ? 5.508 -3.607 9.906 1.00 85.12 101 LYS A CA 1
ATOM 810 C C . LYS A 1 101 ? 4.297 -2.916 10.527 1.00 85.12 101 LYS A C 1
ATOM 812 O O . LYS A 1 101 ? 3.853 -3.310 11.608 1.00 85.12 101 LYS A O 1
ATOM 817 N N . LEU A 1 102 ? 3.741 -1.924 9.838 1.00 83.25 102 LEU A N 1
ATOM 818 C CA . LEU A 1 102 ? 2.563 -1.199 10.304 1.00 83.25 102 LEU A CA 1
ATOM 819 C C . LEU A 1 102 ? 1.292 -2.067 10.270 1.00 83.25 102 LEU A C 1
ATOM 821 O O . LEU A 1 102 ? 0.483 -2.009 11.196 1.00 83.25 102 LEU A O 1
ATOM 825 N N . THR A 1 103 ? 1.143 -2.927 9.260 1.00 85.94 103 THR A N 1
ATOM 826 C CA . THR A 1 103 ? 0.053 -3.915 9.163 1.00 85.94 103 THR A CA 1
ATOM 827 C C . THR A 1 103 ? 0.112 -4.898 10.328 1.00 85.94 103 THR A C 1
ATOM 829 O O . THR A 1 103 ? -0.906 -5.177 10.962 1.00 85.94 103 THR A O 1
ATOM 832 N N . LEU A 1 104 ? 1.308 -5.378 10.680 1.00 82.75 104 LEU A N 1
ATOM 833 C CA . LEU A 1 104 ? 1.507 -6.204 11.869 1.00 82.75 104 LEU A CA 1
ATOM 834 C C . LEU A 1 104 ? 1.132 -5.440 13.150 1.00 82.75 104 LEU A C 1
ATOM 836 O O . LEU A 1 104 ? 0.519 -6.015 14.050 1.00 82.75 104 LEU A O 1
ATOM 840 N N . GLY A 1 105 ? 1.453 -4.145 13.229 1.00 79.19 105 GLY A N 1
ATOM 841 C CA . GLY A 1 105 ? 0.993 -3.253 14.298 1.00 79.19 105 GLY A CA 1
ATOM 842 C C . GLY A 1 105 ? -0.533 -3.251 14.424 1.00 79.19 105 GLY A C 1
ATOM 843 O O . GLY A 1 105 ? -1.060 -3.575 15.485 1.00 79.19 105 GLY A O 1
ATOM 844 N N . ILE A 1 106 ? -1.255 -3.013 13.327 1.00 80.69 106 ILE A N 1
ATOM 845 C CA . ILE A 1 106 ? -2.730 -3.066 13.269 1.00 80.69 106 ILE A CA 1
ATOM 846 C C . ILE A 1 106 ? -3.255 -4.419 13.768 1.00 80.69 106 ILE A C 1
ATOM 848 O O . ILE A 1 106 ? -4.121 -4.454 14.643 1.00 80.69 106 ILE A O 1
ATOM 852 N N . CYS A 1 107 ? -2.706 -5.527 13.263 1.00 80.88 107 CYS A N 1
ATOM 853 C CA . CYS A 1 107 ? -3.123 -6.886 13.620 1.00 80.88 107 CYS A CA 1
ATOM 854 C C . CYS A 1 107 ? -2.829 -7.275 15.072 1.00 80.88 107 CYS A C 1
ATOM 856 O O . CYS A 1 107 ? -3.447 -8.199 15.589 1.00 80.88 107 CYS A O 1
ATOM 858 N N . THR A 1 108 ? -1.885 -6.607 15.734 1.00 79.25 108 THR A N 1
ATOM 859 C CA . THR A 1 108 ? -1.473 -6.960 17.100 1.00 79.25 108 THR A CA 1
ATOM 860 C C . THR A 1 108 ? -2.032 -6.013 18.153 1.00 79.25 108 THR A C 1
ATOM 862 O O . THR A 1 108 ? -2.319 -6.448 19.265 1.00 79.25 108 THR A O 1
ATOM 865 N N . ILE A 1 109 ? -2.198 -4.732 17.826 1.00 75.50 109 ILE A N 1
ATOM 866 C CA . ILE A 1 109 ? -2.590 -3.678 18.767 1.00 75.50 109 ILE A CA 1
ATOM 867 C C . ILE A 1 109 ? -4.111 -3.573 18.850 1.00 75.50 109 ILE A C 1
ATOM 869 O O . ILE A 1 109 ? -4.670 -3.664 19.942 1.00 75.50 109 ILE A O 1
ATOM 873 N N . LEU A 1 110 ? -4.792 -3.392 17.713 1.00 76.31 110 LEU A N 1
ATOM 874 C CA . LEU A 1 110 ? -6.227 -3.094 17.707 1.00 76.31 110 LEU A CA 1
ATOM 875 C C . LEU A 1 110 ? -7.085 -4.248 18.249 1.00 76.31 110 LEU A C 1
ATOM 877 O O . LEU A 1 110 ? -7.934 -3.961 19.093 1.00 76.31 110 LEU A O 1
ATOM 881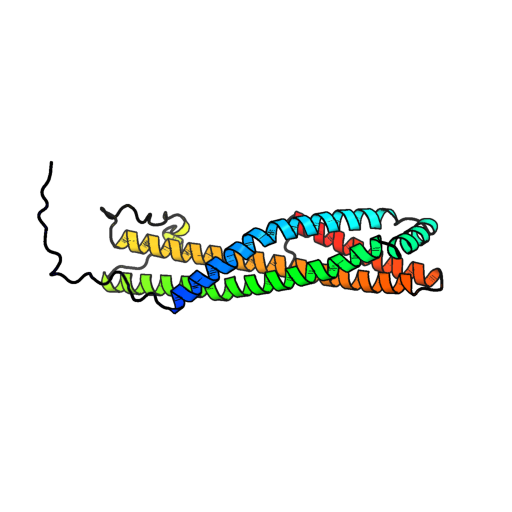 N N . PRO A 1 111 ? -6.850 -5.528 17.888 1.00 81.12 111 PRO A N 1
ATOM 882 C CA . PRO A 1 111 ? -7.578 -6.640 18.499 1.00 81.12 111 PRO A CA 1
ATOM 883 C C . PRO A 1 111 ? -7.416 -6.688 20.022 1.00 81.12 111 PRO A C 1
ATOM 885 O O . PRO A 1 111 ? -8.405 -6.786 20.737 1.00 81.12 111 PRO A O 1
ATOM 888 N N . ARG A 1 112 ? -6.195 -6.484 20.539 1.00 77.75 112 ARG A N 1
ATOM 889 C CA . ARG A 1 112 ? -5.935 -6.474 21.990 1.00 77.75 112 ARG A CA 1
ATOM 890 C C . ARG A 1 112 ? -6.647 -5.330 22.711 1.00 77.75 112 ARG A C 1
ATOM 892 O O . ARG A 1 112 ? -7.124 -5.515 23.828 1.00 77.75 112 ARG A O 1
ATOM 899 N N . LEU A 1 113 ? -6.724 -4.150 22.090 1.00 75.44 113 LEU A N 1
ATOM 900 C CA . LEU A 1 113 ? -7.495 -3.026 22.628 1.00 75.44 113 LEU A CA 1
ATOM 901 C C . LEU A 1 113 ? -8.997 -3.337 22.653 1.00 75.44 113 LEU A C 1
ATOM 903 O O . LEU A 1 113 ? -9.665 -3.025 23.636 1.00 75.44 113 LEU A O 1
ATOM 907 N N . ILE A 1 114 ? -9.522 -3.969 21.602 1.00 79.81 114 ILE A N 1
ATOM 908 C CA . ILE A 1 114 ? -10.929 -4.381 21.522 1.00 79.81 114 ILE A CA 1
ATOM 909 C C . ILE A 1 114 ? -11.245 -5.436 22.592 1.00 79.81 114 ILE A C 1
ATOM 911 O O . ILE A 1 114 ? -12.236 -5.290 23.307 1.00 79.81 114 ILE A O 1
ATOM 915 N N . ASP A 1 115 ? -10.385 -6.442 22.767 1.00 80.62 115 ASP A N 1
ATOM 916 C CA . ASP A 1 115 ? -10.541 -7.480 23.793 1.00 80.62 115 ASP A CA 1
ATOM 917 C C . ASP A 1 115 ? -10.566 -6.879 25.200 1.00 80.62 115 ASP A C 1
ATOM 919 O O . ASP A 1 115 ? -11.449 -7.187 26.004 1.00 80.62 115 ASP A O 1
ATOM 923 N N . PHE A 1 116 ? -9.646 -5.951 25.478 1.00 77.75 116 PHE A N 1
ATOM 924 C CA . PHE A 1 116 ? -9.603 -5.224 26.743 1.00 77.75 116 PHE A CA 1
ATOM 925 C C . PHE A 1 116 ? -10.904 -4.464 27.023 1.00 77.75 116 PHE A C 1
ATOM 927 O O . PHE A 1 116 ? -11.442 -4.516 28.134 1.00 77.75 116 PHE A O 1
ATOM 934 N N . LEU A 1 117 ? -11.416 -3.751 26.014 1.00 77.94 117 LEU A N 1
ATOM 935 C CA . LEU A 1 117 ? -12.665 -3.003 26.118 1.00 77.94 117 LEU A CA 1
ATOM 936 C C . LEU A 1 117 ? -13.842 -3.946 26.377 1.00 77.94 117 LEU A C 1
ATOM 938 O O . LEU A 1 117 ? -14.625 -3.696 27.291 1.00 77.94 117 LEU A O 1
ATOM 942 N N . ASN A 1 118 ? -13.937 -5.049 25.637 1.00 82.19 118 ASN A N 1
ATOM 943 C CA . ASN A 1 118 ? -15.006 -6.037 25.789 1.00 82.19 118 ASN A CA 1
ATOM 944 C C . ASN A 1 118 ? -14.997 -6.706 27.171 1.00 82.19 118 ASN A C 1
ATOM 946 O O . ASN A 1 118 ? -16.055 -6.892 27.778 1.00 82.19 118 ASN A O 1
ATOM 950 N N . ASP A 1 119 ? -13.821 -7.021 27.709 1.00 80.00 119 ASP A N 1
ATOM 951 C CA . ASP A 1 119 ? -13.671 -7.578 29.055 1.00 80.00 119 ASP A CA 1
ATOM 952 C C . ASP A 1 119 ? -14.069 -6.555 30.138 1.00 80.00 119 ASP A C 1
ATOM 954 O O . ASP A 1 119 ? -14.822 -6.867 31.067 1.00 80.00 119 ASP A O 1
ATOM 958 N N . ALA A 1 120 ? -13.661 -5.289 29.988 1.00 77.69 120 ALA A N 1
ATOM 959 C CA . ALA A 1 120 ? -14.080 -4.205 30.879 1.00 77.69 120 ALA A CA 1
ATOM 960 C C . ALA A 1 120 ? -15.604 -3.971 30.847 1.00 77.69 120 ALA A C 1
ATOM 962 O O . ALA A 1 120 ? -16.229 -3.872 31.906 1.00 77.69 120 ALA A O 1
ATOM 963 N N . ILE A 1 121 ? -16.205 -3.958 29.654 1.00 80.19 121 ILE A N 1
ATOM 964 C CA . ILE A 1 121 ? -17.658 -3.870 29.432 1.00 80.19 121 ILE A CA 1
ATOM 965 C C . ILE A 1 121 ? -18.371 -5.040 30.118 1.00 80.19 121 ILE A C 1
ATOM 967 O O . ILE A 1 121 ? -19.327 -4.837 30.867 1.00 80.19 121 ILE A O 1
ATOM 971 N N . SER A 1 122 ? -17.868 -6.261 29.936 1.00 78.31 122 SER A N 1
ATOM 972 C CA . SER A 1 122 ? -18.445 -7.475 30.525 1.00 78.31 122 SER A CA 1
ATOM 973 C C . SER A 1 122 ? -18.368 -7.478 32.053 1.00 78.31 122 SER A C 1
ATOM 975 O O . SER A 1 122 ? -19.297 -7.923 32.732 1.00 78.31 122 SER A O 1
ATOM 977 N N . ARG A 1 123 ? -17.268 -6.980 32.634 1.00 78.62 123 ARG A N 1
ATOM 978 C CA . ARG A 1 123 ? -17.147 -6.789 34.089 1.00 78.62 123 ARG A CA 1
ATOM 979 C C . ARG A 1 123 ? -18.112 -5.725 34.606 1.00 78.62 123 ARG A C 1
ATOM 981 O O . ARG A 1 123 ? -18.739 -5.942 35.641 1.00 78.62 123 ARG A O 1
ATOM 988 N N . TYR A 1 124 ? -18.249 -4.609 33.893 1.00 77.69 124 TYR A N 1
ATOM 989 C CA . TYR A 1 124 ? -19.171 -3.533 34.254 1.00 77.69 124 TYR A CA 1
ATOM 990 C C . TYR A 1 124 ? -20.628 -4.015 34.232 1.00 77.69 124 TYR A C 1
ATOM 992 O O . TYR A 1 124 ? -21.327 -3.885 35.233 1.00 77.69 124 TYR A O 1
ATOM 1000 N N . SER A 1 125 ? -21.049 -4.673 33.147 1.00 79.38 125 SER A N 1
ATOM 1001 C CA . SER A 1 125 ? -22.399 -5.234 33.002 1.00 79.38 125 SER A CA 1
ATOM 1002 C C . SER A 1 125 ? -22.749 -6.181 34.150 1.00 79.38 125 SER A C 1
ATOM 1004 O O . SER A 1 125 ? -23.804 -6.041 34.763 1.00 79.38 125 SER A O 1
ATOM 1006 N N . ARG A 1 126 ? -21.836 -7.102 34.498 1.00 82.00 126 ARG A N 1
ATOM 1007 C CA . ARG A 1 126 ? -22.027 -8.050 35.609 1.00 82.00 126 ARG A CA 1
ATOM 1008 C C . ARG A 1 126 ? -22.120 -7.359 36.965 1.00 82.00 126 ARG A C 1
ATOM 1010 O O . ARG A 1 126 ? -22.980 -7.714 37.761 1.00 82.00 126 ARG A O 1
ATOM 1017 N N . LYS A 1 127 ? -21.259 -6.370 37.226 1.00 80.00 127 LYS A N 1
ATOM 1018 C CA . LYS A 1 127 ? -21.226 -5.644 38.506 1.00 80.00 127 LYS A CA 1
ATOM 1019 C C . LYS A 1 127 ? -22.541 -4.919 38.802 1.00 80.00 127 LYS A C 1
ATOM 1021 O O . LYS A 1 127 ? -22.926 -4.830 39.962 1.00 80.00 127 LYS A O 1
ATOM 1026 N N . PHE A 1 128 ? -23.201 -4.400 37.771 1.00 79.44 128 PHE A N 1
ATOM 1027 C CA . PHE A 1 128 ? -24.423 -3.604 37.905 1.00 79.44 128 PHE A CA 1
ATOM 1028 C C . PHE A 1 128 ? -25.699 -4.359 37.495 1.00 79.44 128 PHE A C 1
ATOM 1030 O O . PHE A 1 128 ? -26.765 -3.756 37.458 1.00 79.44 128 PHE A O 1
ATOM 1037 N N . GLY A 1 129 ? -25.615 -5.662 37.191 1.00 85.06 129 GLY A N 1
ATOM 1038 C CA . GLY A 1 129 ? -26.776 -6.465 36.781 1.00 85.06 129 GLY A CA 1
ATOM 1039 C C . GLY A 1 129 ? -27.435 -5.987 35.481 1.00 85.06 129 GLY A C 1
ATOM 1040 O O . GLY A 1 129 ? -28.631 -6.188 35.282 1.00 85.06 129 GLY A O 1
ATOM 1041 N N . LEU A 1 130 ? -26.669 -5.326 34.613 1.00 82.88 130 LEU A N 1
ATOM 1042 C CA . LEU A 1 130 ? -27.160 -4.703 33.386 1.00 82.88 130 LEU A CA 1
ATOM 1043 C C . LEU A 1 130 ? -27.281 -5.735 32.265 1.00 82.88 130 LEU A C 1
ATOM 1045 O O . LEU A 1 130 ? -26.513 -6.703 32.213 1.00 82.88 130 LEU A O 1
ATOM 1049 N N . LYS A 1 131 ? -28.215 -5.504 31.339 1.00 81.25 131 LYS A N 1
ATOM 1050 C CA . LYS A 1 131 ? -28.387 -6.348 30.150 1.00 81.25 131 LYS A CA 1
ATOM 1051 C C . LYS A 1 131 ? -27.564 -5.780 28.990 1.00 81.25 131 LYS A C 1
ATOM 1053 O O . LYS A 1 131 ? -27.727 -4.604 28.684 1.00 81.25 131 LYS A O 1
ATOM 1058 N N . PRO A 1 132 ? -26.704 -6.570 28.330 1.00 73.31 132 PRO A N 1
ATOM 1059 C CA . PRO A 1 132 ? -26.044 -6.140 27.101 1.00 73.31 132 PRO A CA 1
ATOM 1060 C C . PRO A 1 132 ? -27.075 -5.739 26.038 1.00 73.31 132 PRO A C 1
ATOM 1062 O O . PRO A 1 132 ? -28.079 -6.436 25.884 1.00 73.31 132 PRO A O 1
ATOM 1065 N N . GLY A 1 133 ? -26.820 -4.650 25.313 1.00 68.62 133 GLY A N 1
ATOM 1066 C CA . GLY A 1 133 ? -27.622 -4.272 24.148 1.00 68.62 133 GLY A CA 1
ATOM 1067 C C . GLY A 1 133 ? -27.321 -5.142 22.935 1.00 68.62 133 GLY A C 1
ATOM 1068 O O . GLY A 1 133 ? -26.252 -5.754 22.859 1.00 68.62 133 GLY A O 1
ATOM 1069 N N . ASP A 1 134 ? -28.250 -5.182 21.976 1.00 68.81 134 ASP A N 1
ATOM 1070 C CA . ASP A 1 134 ? -27.987 -5.728 20.640 1.00 68.81 134 ASP A CA 1
ATOM 1071 C C . ASP A 1 134 ? -27.383 -4.616 19.755 1.00 68.81 134 ASP A C 1
ATOM 1073 O O . ASP A 1 134 ? -28.097 -3.672 19.388 1.00 68.81 134 ASP A O 1
ATOM 1077 N N . PRO A 1 135 ? -26.092 -4.714 19.368 1.00 62.34 135 PRO A N 1
ATOM 1078 C CA . PRO A 1 135 ? -25.412 -3.678 18.593 1.00 62.34 135 PRO A CA 1
ATOM 1079 C C . PRO A 1 135 ? -26.076 -3.359 17.255 1.00 62.34 135 PRO A C 1
ATOM 1081 O O . PRO A 1 135 ? -25.952 -2.232 16.768 1.00 62.34 135 PRO A O 1
ATOM 1084 N N . HIS A 1 136 ? -26.782 -4.330 16.668 1.00 62.91 136 HIS A N 1
ATOM 1085 C CA . HIS A 1 136 ? -27.447 -4.181 15.377 1.00 62.91 136 HIS A CA 1
ATOM 1086 C C . HIS A 1 136 ? -28.818 -3.511 15.491 1.00 62.91 136 HIS A C 1
ATOM 1088 O O . HIS A 1 136 ? -29.233 -2.825 14.558 1.00 62.91 136 HIS A O 1
ATOM 1094 N N . ARG A 1 137 ? -29.513 -3.669 16.624 1.00 55.66 137 ARG A N 1
ATOM 1095 C CA . ARG A 1 137 ? -30.839 -3.066 16.851 1.00 55.66 137 ARG A CA 1
ATOM 1096 C C . ARG A 1 137 ? -30.767 -1.649 17.399 1.00 55.66 137 ARG A C 1
ATOM 1098 O O . ARG A 1 137 ? -31.606 -0.825 17.057 1.00 55.66 137 ARG A O 1
ATOM 1105 N N . GLU A 1 138 ? -29.776 -1.360 18.233 1.00 61.09 138 GLU A N 1
ATOM 1106 C CA . GLU A 1 138 ? -29.723 -0.108 19.001 1.00 61.09 138 GLU A CA 1
ATOM 1107 C C . GLU A 1 138 ? -28.891 0.992 18.322 1.00 61.09 138 GLU A C 1
ATOM 1109 O O . GLU A 1 138 ? -28.661 2.051 18.899 1.00 61.09 138 GLU A O 1
ATOM 1114 N N . ASN A 1 139 ? -28.444 0.763 17.080 1.00 63.19 139 ASN A N 1
ATOM 1115 C CA . ASN A 1 139 ? -27.631 1.702 16.301 1.00 63.19 139 ASN A CA 1
ATOM 1116 C C . ASN A 1 139 ? -26.431 2.252 17.102 1.00 63.19 139 ASN A C 1
ATOM 1118 O O . ASN A 1 139 ? -26.072 3.431 17.012 1.00 63.19 139 ASN A O 1
ATOM 1122 N N . LEU A 1 140 ? -25.795 1.377 17.893 1.00 63.25 140 LEU A N 1
ATOM 1123 C CA . LEU A 1 140 ? -24.714 1.730 18.820 1.00 63.25 140 LEU A CA 1
ATOM 1124 C C . LEU A 1 140 ? -23.497 2.344 18.101 1.00 63.25 140 LEU A C 1
ATOM 1126 O O . LEU A 1 140 ? -22.690 3.043 18.713 1.00 63.25 140 LEU A O 1
ATOM 1130 N N . ALA A 1 141 ? -23.394 2.157 16.781 1.00 57.06 141 ALA A N 1
ATOM 1131 C CA . ALA A 1 141 ? -22.422 2.823 15.919 1.00 57.06 141 ALA A CA 1
ATOM 1132 C C . ALA A 1 141 ? -22.496 4.364 15.990 1.00 57.06 141 ALA A C 1
ATOM 1134 O O . ALA A 1 141 ? -21.462 5.026 15.865 1.00 57.06 141 ALA A O 1
ATOM 1135 N N . ASN A 1 142 ? -23.676 4.936 16.253 1.00 59.22 142 ASN A N 1
ATOM 1136 C CA . ASN A 1 142 ? -23.902 6.385 16.325 1.00 59.22 142 ASN A CA 1
ATOM 1137 C C . ASN A 1 142 ? -23.844 6.955 17.750 1.00 59.22 142 ASN A C 1
ATOM 1139 O O . ASN A 1 142 ? -23.869 8.172 17.923 1.00 59.22 142 ASN A O 1
ATOM 1143 N N . ALA A 1 143 ? -23.728 6.110 18.778 1.00 59.22 143 ALA A N 1
ATOM 1144 C CA . ALA A 1 143 ? -23.693 6.560 20.166 1.00 59.22 143 ALA A CA 1
ATOM 1145 C C . ALA A 1 143 ? -22.429 7.399 20.418 1.00 59.22 143 ALA A C 1
ATOM 1147 O O . ALA A 1 143 ? -21.320 6.875 20.329 1.00 59.22 143 ALA A O 1
ATOM 1148 N N . LEU A 1 144 ? -22.555 8.704 20.676 1.00 57.31 144 LEU A N 1
ATOM 1149 C CA . LEU A 1 144 ? -21.406 9.601 20.865 1.00 57.31 144 LEU A CA 1
ATOM 1150 C C . LEU A 1 144 ? -20.414 9.032 21.901 1.00 57.31 144 LEU A C 1
ATOM 1152 O O . LEU A 1 144 ? -20.856 8.506 22.931 1.00 57.31 144 LEU A O 1
ATOM 1156 N N . PRO A 1 145 ? -19.088 9.125 21.663 1.00 55.97 145 PRO A N 1
ATOM 1157 C CA . PRO A 1 145 ? -18.101 8.758 22.670 1.00 55.97 145 PRO A CA 1
ATOM 1158 C C . PRO A 1 145 ? -18.403 9.497 23.974 1.00 55.97 145 PRO A C 1
ATOM 1160 O O . PRO A 1 145 ? -18.794 10.666 23.950 1.00 55.97 145 PRO A O 1
ATOM 1163 N N . LEU A 1 146 ? -18.218 8.832 25.113 1.00 54.12 146 LEU A N 1
ATOM 1164 C CA . LEU A 1 146 ? -18.232 9.525 26.396 1.00 54.12 146 LEU A CA 1
ATOM 1165 C C . LEU A 1 146 ? -17.098 10.557 26.371 1.00 54.12 146 LEU A C 1
ATOM 1167 O O . LEU A 1 146 ? -15.924 10.200 26.429 1.00 54.12 146 LEU A O 1
ATOM 1171 N N . SER A 1 147 ? -17.447 11.840 26.256 1.00 45.03 147 SER A N 1
ATOM 1172 C CA . SER A 1 147 ? -16.547 12.902 26.685 1.00 45.03 147 SER A CA 1
ATOM 1173 C C . SER A 1 147 ? -16.258 12.654 28.162 1.00 45.03 147 SER A C 1
ATOM 1175 O O . SER A 1 147 ? -17.189 12.503 28.955 1.00 45.03 147 SER A O 1
ATOM 1177 N N . PHE A 1 148 ? -14.983 12.636 28.546 1.00 47.00 148 PHE A N 1
ATOM 1178 C CA . PHE A 1 148 ? -14.558 12.520 29.945 1.00 47.00 148 PHE A CA 1
ATOM 1179 C C . PHE A 1 148 ? -15.057 13.686 30.836 1.00 47.00 148 PHE A C 1
ATOM 1181 O O . PHE A 1 148 ? -14.726 13.725 32.016 1.00 47.00 148 PHE A O 1
ATOM 1188 N N . GLY A 1 149 ? -15.831 14.636 30.292 1.00 39.97 149 GLY A N 1
ATOM 1189 C CA . GLY A 1 149 ? -16.208 15.892 30.939 1.00 39.97 149 GLY A CA 1
ATOM 1190 C C . GLY A 1 149 ? -17.631 16.015 31.492 1.00 39.97 149 GLY A C 1
ATOM 1191 O O . GLY A 1 149 ? -17.954 17.088 31.982 1.00 39.97 149 GLY A O 1
ATOM 1192 N N . THR A 1 150 ? -18.500 14.998 31.441 1.00 44.03 150 THR A N 1
ATOM 1193 C CA . THR A 1 150 ? -19.839 15.100 32.074 1.00 44.03 150 THR A CA 1
ATOM 1194 C C . THR A 1 150 ? -20.142 13.875 32.932 1.00 44.03 150 THR A C 1
ATOM 1196 O O . THR A 1 150 ? -20.635 12.852 32.465 1.00 44.03 150 THR A O 1
ATOM 1199 N N . GLN A 1 151 ? -19.779 13.964 34.214 1.00 49.38 151 GLN A N 1
ATOM 1200 C CA . GLN A 1 151 ? -20.048 12.930 35.219 1.00 49.38 151 GLN A CA 1
ATOM 1201 C C . GLN A 1 151 ? -21.509 12.910 35.691 1.00 49.38 151 GLN A C 1
ATOM 1203 O O . GLN A 1 151 ? -21.958 11.879 36.202 1.00 49.38 151 GLN A O 1
ATOM 1208 N N . ASP A 1 152 ? -22.257 13.988 35.462 1.00 48.44 152 ASP A N 1
ATOM 1209 C CA . ASP A 1 152 ? -23.590 14.153 36.026 1.00 4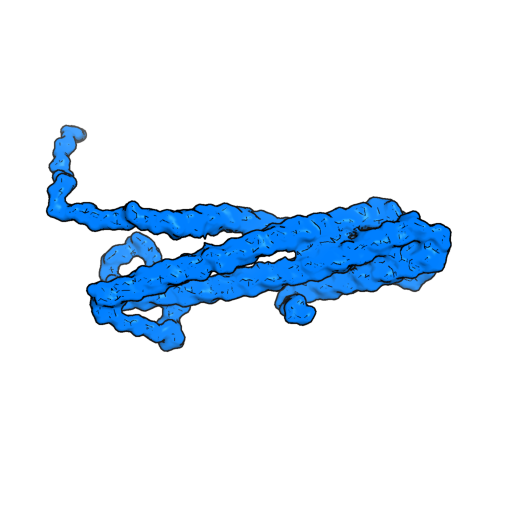8.44 152 ASP A CA 1
ATOM 1210 C C . ASP A 1 152 ? -24.682 13.615 35.083 1.00 48.44 152 ASP A C 1
ATOM 1212 O O . ASP A 1 152 ? -24.847 14.065 33.952 1.00 48.44 152 ASP A O 1
ATOM 1216 N N . ALA A 1 153 ? -25.425 12.624 35.592 1.00 53.72 153 ALA A N 1
ATOM 1217 C CA . ALA A 1 153 ? -26.702 12.092 35.092 1.00 53.72 153 ALA A CA 1
ATOM 1218 C C . ALA A 1 153 ? -26.735 11.147 33.867 1.00 53.72 153 ALA A C 1
ATOM 1220 O O . ALA A 1 153 ? -27.797 10.976 33.272 1.00 53.72 153 ALA A O 1
ATOM 1221 N N . ILE A 1 154 ? -25.651 10.448 33.506 1.00 63.94 154 ILE A N 1
ATOM 1222 C CA . ILE A 1 154 ? -25.771 9.317 32.554 1.00 63.94 154 ILE A CA 1
ATOM 1223 C C . ILE A 1 154 ? -26.087 8.027 33.316 1.00 63.94 154 ILE A C 1
ATOM 1225 O O . ILE A 1 154 ? -25.255 7.576 34.112 1.00 63.94 154 ILE A O 1
ATOM 1229 N N . ASP A 1 155 ? -27.254 7.442 33.033 1.00 77.38 155 ASP A N 1
ATOM 1230 C CA . ASP A 1 155 ? -27.712 6.154 33.561 1.00 77.38 155 ASP A CA 1
ATOM 1231 C C . ASP A 1 155 ? -26.698 5.016 33.311 1.00 77.38 155 ASP A C 1
ATOM 1233 O O . ASP A 1 155 ? -25.954 5.015 32.326 1.00 77.38 155 ASP A O 1
ATOM 1237 N N . ALA A 1 156 ? -26.645 4.038 34.219 1.00 75.25 156 ALA A N 1
ATOM 1238 C CA . ALA A 1 156 ? -25.682 2.938 34.150 1.00 75.25 156 ALA A CA 1
ATOM 1239 C C . ALA A 1 156 ? -25.878 2.072 32.892 1.00 75.25 156 ALA A C 1
ATOM 1241 O O . ALA A 1 156 ? -24.890 1.618 32.306 1.00 75.25 156 ALA A O 1
ATOM 1242 N N . GLN A 1 157 ? -27.124 1.895 32.438 1.00 80.12 157 GLN A N 1
ATOM 1243 C CA . GLN A 1 157 ? -27.439 1.172 31.206 1.00 80.12 157 GLN A CA 1
ATOM 1244 C C . GLN A 1 157 ? -26.970 1.955 29.972 1.00 80.12 157 GLN A C 1
ATOM 1246 O O . GLN A 1 157 ? -26.325 1.397 29.087 1.00 80.12 157 GLN A O 1
ATOM 1251 N N . GLU A 1 158 ? -27.198 3.267 29.947 1.00 76.00 158 GLU A N 1
ATOM 1252 C CA . GLU A 1 158 ? -26.735 4.144 28.865 1.00 76.00 158 GLU A CA 1
ATOM 1253 C C . GLU A 1 158 ? -25.197 4.167 28.759 1.00 76.00 158 GLU A C 1
ATOM 1255 O O . GLU A 1 158 ? -24.632 4.138 27.662 1.00 76.00 158 GLU A O 1
ATOM 1260 N N . ARG A 1 159 ? -24.481 4.147 29.893 1.00 74.94 159 ARG A N 1
ATOM 1261 C CA . ARG A 1 159 ? -23.009 4.013 29.903 1.00 74.94 159 ARG A CA 1
ATOM 1262 C C . ARG A 1 159 ? -22.554 2.694 29.283 1.00 74.94 159 ARG A C 1
ATOM 1264 O O . ARG A 1 159 ? -21.573 2.688 28.535 1.00 74.94 159 ARG A O 1
ATOM 1271 N N . LEU A 1 160 ? -23.255 1.597 29.580 1.00 77.75 160 LEU A N 1
ATOM 1272 C CA . LEU A 1 160 ? -22.974 0.286 29.000 1.00 77.75 160 LEU A CA 1
ATOM 1273 C C . LEU A 1 160 ? -23.174 0.303 27.478 1.00 77.75 160 LEU A C 1
ATOM 1275 O O . LEU A 1 160 ? -22.258 -0.082 26.749 1.00 77.75 160 LEU A O 1
ATOM 1279 N N . PHE A 1 161 ? -24.312 0.810 27.000 1.00 76.38 161 PHE A N 1
ATOM 1280 C CA . PHE A 1 161 ? -24.613 0.904 25.568 1.00 76.38 161 PHE A CA 1
ATOM 1281 C C . PHE A 1 161 ? -23.586 1.746 24.808 1.00 76.38 161 PHE A C 1
ATOM 1283 O O . PHE A 1 161 ? -23.078 1.328 23.765 1.00 76.38 161 PHE A O 1
ATOM 1290 N N . ARG A 1 162 ? -23.184 2.902 25.350 1.00 74.81 162 ARG A N 1
ATOM 1291 C CA . ARG A 1 162 ? -22.145 3.742 24.729 1.00 74.81 162 ARG A CA 1
ATOM 1292 C C . ARG A 1 162 ? -20.789 3.051 24.660 1.00 74.81 162 ARG A C 1
ATOM 1294 O O . ARG A 1 162 ? -20.102 3.158 23.642 1.00 74.81 162 ARG A O 1
ATOM 1301 N N . ALA A 1 163 ? -20.397 2.341 25.718 1.00 75.88 163 ALA A N 1
ATOM 1302 C CA . ALA A 1 163 ? -19.149 1.583 25.728 1.00 75.88 163 ALA A CA 1
ATOM 1303 C C . ALA A 1 163 ? -19.169 0.459 24.676 1.00 75.88 163 ALA A C 1
ATOM 1305 O O . ALA A 1 163 ? -18.199 0.298 23.932 1.00 75.88 163 ALA A O 1
ATOM 1306 N N . GLN A 1 164 ? -20.294 -0.250 24.543 1.00 77.50 164 GLN A N 1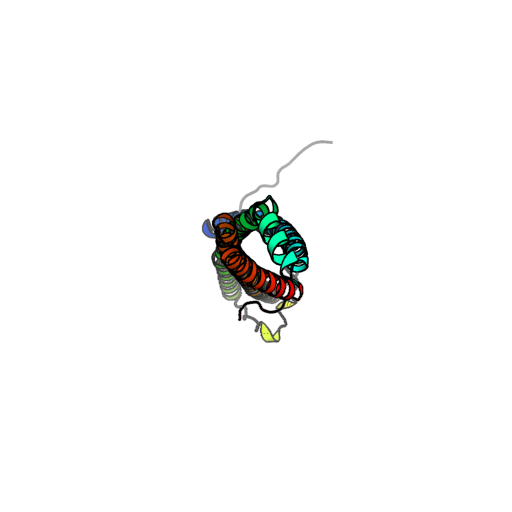
ATOM 1307 C CA . GLN A 1 164 ? -20.512 -1.258 23.499 1.00 77.50 164 GLN A CA 1
ATOM 1308 C C . GLN A 1 164 ? -20.454 -0.652 22.090 1.00 77.50 164 GLN A C 1
ATOM 1310 O O . GLN A 1 164 ? -19.778 -1.191 21.214 1.00 77.50 164 GLN A O 1
ATOM 1315 N N . GLY A 1 165 ? -21.068 0.514 21.884 1.00 75.56 165 GLY A N 1
ATOM 1316 C CA . GLY A 1 165 ? -20.976 1.260 20.628 1.00 75.56 165 GLY A CA 1
ATOM 1317 C C . GLY A 1 165 ? -19.555 1.682 20.267 1.00 75.56 165 GLY A C 1
ATOM 1318 O O . GLY A 1 165 ? -19.148 1.603 19.106 1.00 75.56 165 GLY A O 1
ATOM 1319 N N . TYR A 1 166 ? -18.755 2.072 21.261 1.00 75.56 166 TYR A N 1
ATOM 1320 C CA . TYR A 1 166 ? -17.343 2.379 21.052 1.00 75.56 166 TYR A CA 1
ATOM 1321 C C . TYR A 1 166 ? -16.532 1.141 20.648 1.00 75.56 166 TYR A C 1
ATOM 1323 O O . TYR A 1 166 ? -15.787 1.209 19.670 1.00 75.56 166 TYR A O 1
ATOM 1331 N N . ALA A 1 167 ? -16.706 0.009 21.337 1.00 79.69 167 ALA A N 1
ATOM 1332 C CA . ALA A 1 167 ? -16.036 -1.245 20.984 1.00 79.69 167 ALA A CA 1
ATOM 1333 C C . ALA A 1 167 ? -16.418 -1.720 19.569 1.00 79.69 167 ALA A C 1
ATOM 1335 O O . ALA A 1 167 ? -15.549 -2.094 18.780 1.00 79.69 167 ALA A O 1
ATOM 1336 N N . TYR A 1 168 ? -17.699 -1.607 19.204 1.00 79.12 168 TYR A N 1
ATOM 1337 C CA . TYR A 1 168 ? -18.183 -1.922 17.860 1.00 79.12 168 TYR A CA 1
ATOM 1338 C C . TYR A 1 168 ? -17.560 -1.017 16.783 1.00 79.12 168 TYR A C 1
ATOM 1340 O O . TYR A 1 168 ? -17.092 -1.494 15.747 1.00 79.12 168 TYR A O 1
ATOM 1348 N N . ARG A 1 169 ? -17.471 0.297 17.029 1.00 78.06 169 ARG A N 1
ATOM 1349 C CA . ARG A 1 169 ? -16.766 1.217 16.119 1.00 78.06 169 ARG A CA 1
ATOM 1350 C C . ARG A 1 169 ? -15.282 0.901 16.000 1.00 78.06 169 ARG A C 1
ATOM 1352 O O . ARG A 1 169 ? -14.760 0.952 14.888 1.00 78.06 169 ARG A O 1
ATOM 1359 N N . ALA A 1 170 ? -14.622 0.570 17.108 1.00 78.62 170 ALA A N 1
ATOM 1360 C CA . ALA A 1 170 ? -13.214 0.190 17.111 1.00 78.62 170 ALA A CA 1
ATOM 1361 C C . ALA A 1 170 ? -12.968 -1.053 16.242 1.00 78.62 170 ALA A C 1
ATOM 1363 O O . ALA A 1 170 ? -12.017 -1.066 15.462 1.00 78.62 170 ALA A O 1
ATOM 1364 N N . LEU A 1 171 ? -13.872 -2.040 16.277 1.00 81.75 171 LEU A N 1
ATOM 13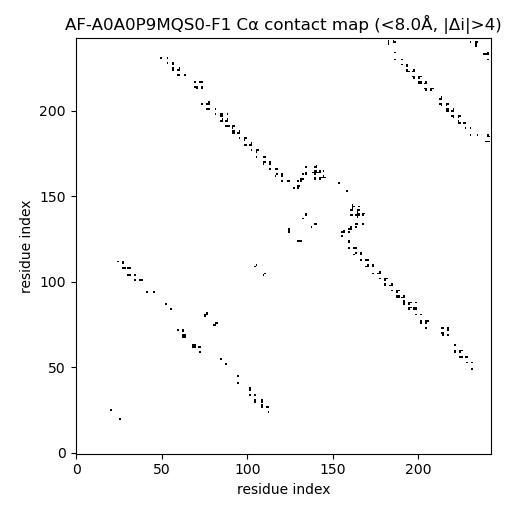65 C CA . LEU A 1 171 ? -13.847 -3.182 15.358 1.00 81.75 171 LEU A CA 1
ATOM 1366 C C . LEU A 1 171 ?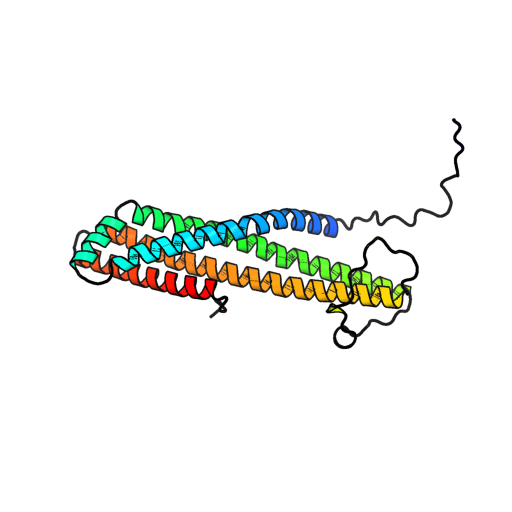 -13.999 -2.744 13.893 1.00 81.75 171 LEU A C 1
ATOM 1368 O O . LEU A 1 171 ? -13.231 -3.168 13.031 1.00 81.75 171 LEU A O 1
ATOM 1372 N N . GLY A 1 172 ? -14.935 -1.839 13.602 1.00 81.19 172 GLY A N 1
ATOM 1373 C CA . GLY A 1 172 ? -15.087 -1.271 12.260 1.00 81.19 172 GLY A CA 1
ATOM 1374 C C . GLY A 1 172 ? -13.865 -0.468 11.785 1.00 81.19 172 GLY A C 1
ATOM 1375 O O . GLY A 1 172 ? -13.565 -0.443 10.590 1.00 81.19 172 GLY A O 1
ATOM 1376 N N . TRP A 1 173 ? -13.146 0.208 12.684 1.00 81.50 173 TRP A N 1
ATOM 1377 C CA . TRP A 1 173 ? -11.869 0.858 12.365 1.00 81.50 173 TRP A CA 1
ATOM 1378 C C . TRP A 1 173 ? -10.761 -0.157 12.115 1.00 81.50 173 TRP A C 1
ATOM 1380 O O . TRP A 1 173 ? -10.012 0.021 11.161 1.00 81.50 173 TRP A O 1
ATOM 1390 N N . TYR A 1 174 ? -10.695 -1.232 12.902 1.00 83.25 174 TYR A N 1
ATOM 1391 C CA . TYR A 1 174 ? -9.750 -2.324 12.681 1.00 83.25 174 TYR A CA 1
ATOM 1392 C C . TYR A 1 174 ? -9.908 -2.941 11.292 1.00 83.25 174 TYR A C 1
ATOM 1394 O O . TYR A 1 174 ? -8.928 -3.007 10.555 1.00 83.25 174 TYR A O 1
ATOM 1402 N N . ILE A 1 175 ? -11.132 -3.316 10.905 1.00 83.06 175 ILE A N 1
ATOM 1403 C CA . ILE A 1 175 ? -11.400 -3.915 9.589 1.00 83.06 175 ILE A CA 1
ATOM 1404 C C . ILE A 1 175 ? -10.949 -2.967 8.474 1.00 83.06 175 ILE A C 1
ATOM 1406 O O . ILE A 1 175 ? -10.195 -3.365 7.593 1.00 83.06 175 ILE A O 1
ATOM 1410 N N . ARG A 1 176 ? -11.344 -1.689 8.542 1.00 83.69 176 ARG A N 1
ATOM 1411 C CA . ARG A 1 176 ? -10.968 -0.688 7.531 1.00 83.69 176 ARG A CA 1
ATOM 1412 C C . ARG A 1 176 ? -9.462 -0.454 7.463 1.00 83.69 176 ARG A C 1
ATOM 1414 O O . ARG A 1 176 ? -8.911 -0.417 6.369 1.00 83.69 176 ARG A O 1
ATOM 1421 N N . ALA A 1 177 ? -8.802 -0.315 8.611 1.00 82.50 177 ALA A N 1
ATOM 1422 C CA . ALA A 1 177 ? -7.361 -0.105 8.680 1.00 82.50 177 ALA A CA 1
ATOM 1423 C C . ALA A 1 177 ? -6.595 -1.319 8.139 1.00 82.50 177 ALA A C 1
ATOM 1425 O O . ALA A 1 177 ? -5.668 -1.155 7.353 1.00 82.50 177 ALA A O 1
ATOM 1426 N N . TYR A 1 178 ? -7.014 -2.532 8.507 1.00 84.38 178 TYR A N 1
ATOM 1427 C CA . TYR A 1 178 ? -6.413 -3.769 8.018 1.00 84.38 178 TYR A CA 1
ATOM 1428 C C . TYR A 1 178 ? -6.579 -3.925 6.504 1.00 84.38 178 TYR A C 1
ATOM 1430 O O . TYR A 1 178 ? -5.594 -4.174 5.811 1.00 84.38 178 TYR A O 1
ATOM 1438 N N . THR A 1 179 ? -7.789 -3.727 5.975 1.00 85.44 179 THR A N 1
ATOM 1439 C CA . THR A 1 179 ? -8.042 -3.795 4.530 1.00 85.44 179 THR A CA 1
ATOM 1440 C C . THR A 1 179 ? -7.230 -2.747 3.773 1.00 85.44 179 THR A C 1
ATOM 1442 O O . THR A 1 179 ? -6.583 -3.082 2.786 1.00 85.44 179 THR A O 1
ATOM 1445 N N . ALA A 1 180 ? -7.190 -1.501 4.256 1.00 83.81 180 ALA A N 1
ATOM 1446 C CA . ALA A 1 180 ? -6.401 -0.442 3.630 1.00 83.81 180 ALA A CA 1
ATOM 1447 C C . ALA A 1 180 ? -4.900 -0.772 3.617 1.00 83.81 180 ALA A C 1
ATOM 1449 O O . ALA A 1 180 ? -4.257 -0.672 2.574 1.00 83.81 180 ALA A O 1
ATOM 1450 N N . ALA A 1 181 ? -4.351 -1.218 4.750 1.00 85.88 181 ALA A N 1
ATOM 1451 C CA . ALA A 1 181 ? -2.944 -1.586 4.864 1.00 85.88 181 ALA A CA 1
ATOM 1452 C C . ALA A 1 181 ? -2.588 -2.787 3.972 1.00 85.88 181 ALA A C 1
ATOM 1454 O O . ALA A 1 181 ? -1.558 -2.777 3.301 1.00 85.88 181 ALA A O 1
ATOM 1455 N N . ARG A 1 182 ? -3.473 -3.788 3.892 1.00 85.38 182 ARG A N 1
ATOM 1456 C CA . ARG A 1 182 ? -3.305 -4.957 3.020 1.00 85.38 182 ARG A CA 1
ATOM 1457 C C . ARG A 1 182 ? -3.351 -4.587 1.538 1.00 85.38 182 ARG A C 1
ATOM 1459 O O . ARG A 1 182 ? -2.497 -5.048 0.786 1.00 85.38 182 ARG A O 1
ATOM 1466 N N . ASN A 1 183 ? -4.310 -3.761 1.124 1.00 85.44 183 ASN A N 1
ATOM 1467 C CA . ASN A 1 183 ? -4.424 -3.309 -0.264 1.00 85.44 183 ASN A CA 1
ATOM 1468 C C . ASN A 1 183 ? -3.204 -2.476 -0.673 1.00 85.44 183 ASN A C 1
ATOM 1470 O O . ASN A 1 183 ? -2.660 -2.667 -1.760 1.00 85.44 183 ASN A O 1
ATOM 1474 N N . LEU A 1 184 ? -2.725 -1.615 0.227 1.00 87.38 184 LEU A N 1
ATOM 1475 C CA . LEU A 1 184 ? -1.504 -0.846 0.019 1.00 87.38 184 LEU A CA 1
ATOM 1476 C C . LEU A 1 184 ? -0.264 -1.744 -0.081 1.00 87.38 184 LEU A C 1
ATOM 1478 O O . LEU A 1 184 ? 0.545 -1.562 -0.985 1.00 87.38 184 LEU A O 1
ATOM 1482 N N . GLY A 1 185 ? -0.130 -2.739 0.798 1.00 89.19 185 GLY A N 1
ATOM 1483 C CA . GLY A 1 185 ? 0.966 -3.710 0.734 1.00 89.19 185 GLY A CA 1
ATOM 1484 C C . GLY A 1 185 ? 0.957 -4.504 -0.574 1.00 89.19 185 GLY A C 1
ATOM 1485 O O . GLY A 1 185 ? 1.987 -4.633 -1.228 1.00 89.19 185 GLY A O 1
ATOM 1486 N N . ALA A 1 186 ? -0.219 -4.957 -1.019 1.00 88.44 186 ALA A N 1
ATOM 1487 C CA . ALA A 1 186 ? -0.368 -5.655 -2.295 1.00 88.44 186 ALA A CA 1
ATOM 1488 C C . ALA A 1 186 ? 0.022 -4.775 -3.495 1.00 88.44 186 ALA A C 1
ATOM 1490 O O . ALA A 1 186 ? 0.686 -5.256 -4.415 1.00 88.44 186 ALA A O 1
ATOM 1491 N N . TYR A 1 187 ? -0.357 -3.494 -3.478 1.00 90.44 187 TYR A N 1
ATOM 1492 C CA . TYR A 1 187 ? 0.059 -2.522 -4.488 1.00 90.44 187 TYR A CA 1
ATOM 1493 C C . TYR A 1 187 ? 1.584 -2.378 -4.542 1.00 90.44 187 TYR A C 1
ATOM 1495 O O . TYR A 1 187 ? 2.174 -2.526 -5.612 1.00 90.44 187 TYR A O 1
ATOM 1503 N N . LEU A 1 188 ? 2.223 -2.140 -3.392 1.00 92.00 188 LEU A N 1
ATOM 1504 C CA . LEU A 1 188 ? 3.671 -1.936 -3.314 1.00 92.00 188 LEU A CA 1
ATOM 1505 C C . LEU A 1 188 ? 4.445 -3.173 -3.768 1.00 92.00 188 LEU A C 1
ATOM 1507 O O . LEU A 1 188 ? 5.358 -3.042 -4.578 1.00 92.00 188 LEU A O 1
ATOM 1511 N N . LEU A 1 189 ? 4.028 -4.365 -3.336 1.00 91.00 189 LEU A N 1
ATOM 1512 C CA . LEU A 1 189 ? 4.650 -5.626 -3.734 1.00 91.00 189 LEU A CA 1
ATOM 1513 C C . LEU A 1 189 ? 4.556 -5.867 -5.248 1.00 91.00 189 LEU A C 1
ATOM 1515 O O . LEU A 1 189 ? 5.539 -6.252 -5.882 1.00 91.00 189 LEU A O 1
ATOM 1519 N N . ARG A 1 190 ? 3.381 -5.632 -5.848 1.00 92.00 190 ARG A N 1
ATOM 1520 C CA . ARG A 1 190 ? 3.196 -5.775 -7.303 1.00 92.00 190 ARG A CA 1
ATOM 1521 C C . ARG A 1 190 ? 4.034 -4.764 -8.071 1.00 92.00 190 ARG A C 1
ATOM 1523 O O . ARG A 1 190 ? 4.652 -5.121 -9.072 1.00 92.00 190 ARG A O 1
ATOM 1530 N N . MET A 1 191 ? 4.071 -3.521 -7.597 1.00 93.38 191 MET A N 1
ATOM 1531 C CA . MET A 1 191 ? 4.844 -2.469 -8.241 1.00 93.38 191 MET A CA 1
ATOM 1532 C C . MET A 1 191 ? 6.346 -2.753 -8.162 1.00 93.38 191 MET A C 1
ATOM 1534 O O . MET A 1 191 ? 7.039 -2.656 -9.173 1.00 93.38 191 MET A O 1
ATOM 1538 N N . TRP A 1 192 ? 6.828 -3.205 -7.002 1.00 93.88 192 TRP A N 1
ATOM 1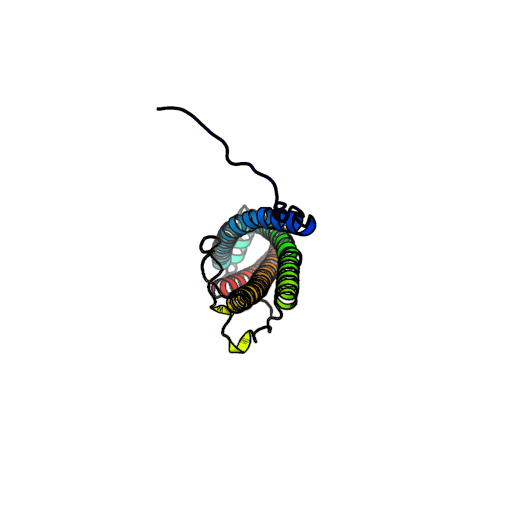539 C CA . TRP A 1 192 ? 8.199 -3.676 -6.820 1.00 93.88 192 TRP A CA 1
ATOM 1540 C C . TRP A 1 192 ? 8.551 -4.804 -7.797 1.00 93.88 192 TRP A C 1
ATOM 1542 O O . TRP A 1 192 ? 9.552 -4.703 -8.500 1.00 93.88 192 TRP A O 1
ATOM 1552 N N . ALA A 1 193 ? 7.710 -5.836 -7.923 1.00 93.25 193 ALA A N 1
ATOM 1553 C CA . ALA A 1 193 ? 7.982 -6.964 -8.816 1.00 93.25 193 ALA A CA 1
ATOM 1554 C C . ALA A 1 193 ? 8.120 -6.536 -10.292 1.00 93.25 193 ALA A C 1
ATOM 1556 O O . ALA A 1 193 ? 9.007 -7.011 -11.006 1.00 93.25 193 ALA A O 1
ATOM 1557 N N . LEU A 1 194 ? 7.275 -5.605 -10.749 1.00 94.88 194 LEU A N 1
ATOM 1558 C CA . LEU A 1 194 ? 7.365 -5.048 -12.103 1.00 94.88 194 LEU A CA 1
ATOM 1559 C C . LEU A 1 194 ? 8.611 -4.178 -12.285 1.00 94.88 194 LEU A C 1
ATOM 1561 O O . LEU A 1 194 ? 9.281 -4.271 -13.314 1.00 94.88 194 LEU A O 1
ATOM 1565 N N . LEU A 1 195 ? 8.946 -3.356 -11.291 1.00 94.31 195 LEU A N 1
ATOM 1566 C CA . LEU A 1 195 ? 10.158 -2.536 -11.297 1.00 94.31 195 LEU A CA 1
ATOM 1567 C C . LEU A 1 195 ? 11.424 -3.395 -11.302 1.00 94.31 195 LEU A C 1
ATOM 1569 O O . LEU A 1 195 ? 12.359 -3.091 -12.042 1.00 94.31 195 LEU A O 1
ATOM 1573 N N . TRP A 1 196 ? 11.432 -4.503 -10.566 1.00 94.06 196 TRP A N 1
ATOM 1574 C CA . TRP A 1 196 ? 12.515 -5.479 -10.572 1.00 94.06 196 TRP A CA 1
ATOM 1575 C C . TRP A 1 196 ? 12.694 -6.122 -11.957 1.00 94.06 196 TRP A C 1
ATOM 1577 O O . TRP A 1 196 ? 13.811 -6.199 -12.476 1.00 94.06 196 TRP A O 1
ATOM 1587 N N . ALA A 1 197 ? 11.597 -6.490 -12.626 1.00 94.44 197 ALA A N 1
ATOM 1588 C CA . ALA A 1 197 ? 11.641 -6.983 -14.005 1.00 94.44 197 ALA A CA 1
ATOM 1589 C C . ALA A 1 197 ? 12.153 -5.917 -14.997 1.00 94.44 197 ALA A C 1
ATOM 1591 O O . ALA A 1 197 ? 12.945 -6.216 -15.902 1.00 94.44 197 ALA A O 1
ATOM 1592 N N . CYS A 1 198 ? 11.758 -4.653 -14.814 1.00 93.81 198 CYS A N 1
ATOM 1593 C CA . CYS A 1 198 ? 12.298 -3.535 -15.585 1.00 93.81 198 CYS A CA 1
ATOM 1594 C C . CYS A 1 198 ? 13.799 -3.328 -15.332 1.00 93.81 198 CYS A C 1
ATOM 1596 O O . CYS A 1 198 ? 14.546 -3.125 -16.289 1.00 93.81 198 CYS A O 1
ATOM 1598 N N . ALA A 1 199 ? 14.264 -3.421 -14.084 1.00 92.81 199 ALA A N 1
ATOM 1599 C CA . ALA A 1 199 ? 15.680 -3.331 -13.731 1.00 92.81 199 ALA A CA 1
ATOM 1600 C C . ALA A 1 199 ? 16.499 -4.434 -14.419 1.00 92.81 199 ALA A C 1
ATOM 1602 O O . ALA A 1 199 ? 17.538 -4.151 -15.023 1.00 92.81 199 ALA A O 1
ATOM 1603 N N . GLY A 1 200 ? 15.990 -5.671 -14.424 1.00 93.00 200 GLY A N 1
ATOM 1604 C CA . GLY A 1 200 ? 16.575 -6.778 -15.184 1.00 93.00 200 GLY A CA 1
ATOM 1605 C C . GLY A 1 200 ? 16.696 -6.462 -16.678 1.00 93.00 200 GLY A C 1
ATOM 1606 O O . GLY A 1 200 ? 17.769 -6.628 -17.261 1.00 93.00 200 GLY A O 1
ATOM 1607 N N . SER A 1 201 ? 15.636 -5.907 -17.270 1.00 93.00 201 SER A N 1
ATOM 1608 C CA . SER A 1 201 ? 15.617 -5.499 -18.682 1.00 93.00 201 SER A CA 1
ATOM 1609 C C . SER A 1 201 ? 16.616 -4.365 -18.970 1.00 93.00 201 SER A C 1
ATOM 1611 O O . SER A 1 201 ? 17.310 -4.392 -19.983 1.00 93.00 201 SER A O 1
ATOM 1613 N N . ILE A 1 202 ? 16.780 -3.392 -18.064 1.00 92.75 202 ILE A N 1
ATOM 1614 C CA . ILE A 1 202 ? 17.785 -2.314 -18.186 1.00 92.75 202 ILE A CA 1
ATOM 1615 C C . ILE A 1 202 ? 19.203 -2.886 -18.180 1.00 92.75 202 ILE A C 1
ATOM 1617 O O . ILE A 1 202 ? 20.030 -2.518 -19.020 1.00 92.75 202 ILE A O 1
ATOM 1621 N N . ILE A 1 203 ? 19.493 -3.812 -17.263 1.00 92.31 203 ILE A N 1
ATOM 1622 C CA . ILE A 1 203 ? 20.779 -4.519 -17.225 1.00 92.31 203 ILE A CA 1
ATOM 1623 C C . ILE A 1 203 ? 20.990 -5.293 -18.537 1.00 92.31 203 ILE A C 1
ATOM 1625 O O . ILE A 1 203 ? 22.094 -5.275 -19.089 1.00 92.31 203 ILE A O 1
ATOM 1629 N N . GLY A 1 204 ? 19.933 -5.912 -19.071 1.00 90.88 204 GLY A N 1
ATOM 1630 C CA . GLY A 1 204 ? 19.915 -6.553 -20.386 1.00 90.88 204 GLY A CA 1
ATOM 1631 C C . GLY A 1 204 ? 20.279 -5.593 -21.522 1.00 90.88 204 GLY A C 1
ATOM 1632 O O . GLY A 1 204 ? 21.207 -5.867 -22.283 1.00 90.88 204 GLY A O 1
ATOM 1633 N N . VAL A 1 205 ? 19.640 -4.420 -21.596 1.00 91.38 205 VAL A N 1
ATOM 1634 C CA . VAL A 1 205 ? 19.938 -3.361 -22.584 1.00 91.38 205 VAL A CA 1
ATOM 1635 C C . VAL A 1 205 ? 21.394 -2.884 -22.489 1.00 91.38 205 VAL A C 1
ATOM 1637 O O . VAL A 1 205 ? 22.054 -2.664 -23.515 1.00 91.38 205 VAL A O 1
ATOM 1640 N N . ARG A 1 206 ? 21.923 -2.732 -21.269 1.00 91.50 206 ARG A N 1
ATOM 1641 C CA . ARG A 1 206 ? 23.321 -2.333 -21.025 1.00 91.50 206 ARG A CA 1
ATOM 1642 C C . ARG A 1 206 ? 24.309 -3.380 -21.541 1.00 91.50 206 ARG A C 1
ATOM 1644 O O . ARG A 1 206 ? 25.310 -3.013 -22.144 1.00 91.50 206 ARG A O 1
ATOM 1651 N N . LYS A 1 207 ? 23.995 -4.667 -21.374 1.00 91.88 207 LYS A N 1
ATOM 1652 C CA . LYS A 1 207 ? 24.829 -5.798 -21.822 1.00 91.88 207 LYS A CA 1
ATOM 1653 C C . LYS A 1 207 ? 24.599 -6.210 -23.282 1.00 91.88 207 LYS A C 1
ATOM 1655 O O . LYS A 1 207 ? 25.339 -7.032 -23.810 1.00 91.88 207 LYS A O 1
ATOM 1660 N N . ALA A 1 208 ? 23.564 -5.695 -23.941 1.00 89.69 208 ALA A N 1
ATOM 1661 C CA . ALA A 1 208 ? 23.196 -6.125 -25.283 1.00 89.69 208 ALA A CA 1
ATOM 1662 C C . ALA A 1 208 ? 24.141 -5.568 -26.366 1.00 89.69 208 ALA A C 1
ATOM 1664 O O . ALA A 1 208 ? 24.127 -4.378 -26.708 1.00 89.69 208 ALA A O 1
ATOM 1665 N N . GLU A 1 209 ? 24.915 -6.472 -26.964 1.00 84.62 209 GLU A N 1
ATOM 1666 C CA . GLU A 1 209 ? 25.854 -6.176 -28.051 1.00 84.62 209 GLU A CA 1
ATOM 1667 C C . GLU A 1 209 ? 25.150 -6.030 -29.407 1.00 84.62 209 GLU A C 1
ATOM 1669 O O . GLU A 1 209 ? 25.517 -5.163 -30.199 1.00 84.62 209 GLU A O 1
ATOM 1674 N N . THR A 1 210 ? 24.081 -6.797 -29.652 1.00 87.75 210 THR A N 1
ATOM 1675 C CA . THR A 1 210 ? 23.353 -6.781 -30.930 1.00 87.75 210 THR A CA 1
ATOM 1676 C C . THR A 1 210 ? 22.101 -5.890 -30.892 1.00 87.75 210 THR A C 1
ATOM 1678 O O . THR A 1 210 ? 21.409 -5.831 -29.868 1.00 87.75 210 THR A O 1
ATOM 1681 N N . PRO A 1 211 ? 21.734 -5.232 -32.012 1.00 85.00 211 PRO A N 1
ATOM 1682 C CA . PRO A 1 211 ? 20.510 -4.429 -32.101 1.00 85.00 211 PRO A CA 1
ATOM 1683 C C . PRO A 1 211 ? 19.233 -5.228 -31.812 1.00 85.00 211 PRO A C 1
ATOM 1685 O O . PRO A 1 211 ? 18.325 -4.727 -31.155 1.00 85.00 211 PRO A O 1
ATOM 1688 N N . LEU A 1 212 ? 19.179 -6.490 -32.253 1.00 86.38 212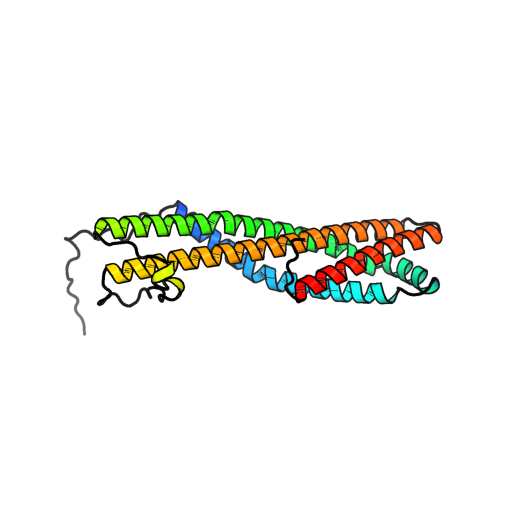 LEU A N 1
ATOM 1689 C CA . LEU A 1 212 ? 18.029 -7.368 -32.031 1.00 86.38 212 LEU A CA 1
ATOM 1690 C C . LEU A 1 212 ? 17.826 -7.674 -30.542 1.00 86.38 212 LEU A C 1
ATOM 1692 O O . LEU A 1 212 ? 16.702 -7.614 -30.050 1.00 86.38 212 LEU A O 1
ATOM 1696 N N . ARG A 1 213 ? 18.917 -7.914 -29.801 1.00 86.88 213 ARG A N 1
ATOM 1697 C CA . ARG A 1 213 ? 18.855 -8.117 -28.350 1.00 86.88 213 ARG A CA 1
ATOM 1698 C C . ARG A 1 213 ? 18.440 -6.839 -27.620 1.00 86.88 213 ARG A C 1
ATOM 1700 O O . ARG A 1 213 ? 17.592 -6.909 -26.743 1.00 86.88 213 ARG A O 1
ATOM 1707 N N . ARG A 1 214 ? 18.948 -5.665 -28.020 1.00 87.12 214 ARG A N 1
ATOM 1708 C CA . ARG A 1 214 ? 18.498 -4.373 -27.452 1.00 87.12 214 ARG A CA 1
ATOM 1709 C C . ARG A 1 214 ? 17.000 -4.160 -27.653 1.00 87.12 214 ARG A C 1
ATOM 1711 O O . ARG A 1 214 ? 16.317 -3.731 -26.728 1.00 87.12 214 ARG A O 1
ATOM 1718 N N . ARG A 1 215 ? 16.490 -4.484 -28.842 1.00 87.50 215 ARG A N 1
ATOM 1719 C CA . ARG A 1 215 ? 15.065 -4.368 -29.169 1.00 87.50 215 ARG A CA 1
ATOM 1720 C C . ARG A 1 215 ? 14.192 -5.303 -28.331 1.00 87.50 215 ARG A C 1
ATOM 1722 O O . ARG A 1 215 ? 13.125 -4.902 -27.886 1.00 87.50 215 ARG A O 1
ATOM 1729 N N . LEU A 1 216 ? 14.654 -6.529 -28.090 1.00 89.88 216 LEU A N 1
ATOM 1730 C CA . LEU A 1 216 ? 13.955 -7.469 -27.214 1.00 89.88 216 LEU A CA 1
ATOM 1731 C C . LEU A 1 216 ? 13.864 -6.933 -25.778 1.00 89.88 216 LEU A C 1
ATOM 1733 O O . LEU A 1 216 ? 12.770 -6.843 -25.234 1.00 89.88 216 LEU A O 1
ATOM 1737 N N . GLU A 1 217 ? 14.994 -6.536 -25.190 1.00 91.50 217 GLU A N 1
ATOM 1738 C CA . GLU A 1 217 ? 15.061 -6.070 -23.796 1.00 91.50 217 GLU A CA 1
ATOM 1739 C C . GLU A 1 217 ? 14.265 -4.769 -23.585 1.00 91.50 217 GLU A C 1
ATOM 1741 O O . GLU A 1 217 ? 13.537 -4.622 -22.605 1.00 91.50 217 GLU A O 1
ATOM 1746 N N . THR A 1 218 ? 14.333 -3.832 -24.538 1.00 89.56 218 THR A N 1
ATOM 1747 C CA . THR A 1 218 ? 13.497 -2.616 -24.520 1.00 89.56 218 THR A CA 1
ATOM 1748 C C . THR A 1 218 ? 12.010 -2.936 -24.675 1.00 89.56 218 THR A C 1
ATOM 1750 O O . THR A 1 218 ? 11.186 -2.340 -23.983 1.00 89.56 218 THR A O 1
ATOM 1753 N N . GLY A 1 219 ? 11.652 -3.903 -25.524 1.00 88.94 219 GLY A N 1
ATOM 1754 C CA . GLY A 1 219 ? 10.277 -4.381 -25.670 1.00 88.94 219 GLY A CA 1
ATOM 1755 C C . GLY A 1 219 ? 9.724 -5.001 -24.384 1.00 88.94 219 GLY A C 1
ATOM 1756 O O . GLY A 1 219 ? 8.624 -4.646 -23.965 1.00 88.94 219 GLY A O 1
ATOM 1757 N N . LEU A 1 220 ? 10.498 -5.870 -23.725 1.00 90.31 220 LEU A N 1
ATOM 1758 C CA . LEU A 1 220 ? 10.143 -6.466 -22.430 1.00 90.31 220 LEU A CA 1
ATOM 1759 C C . LEU A 1 220 ? 9.948 -5.397 -21.348 1.00 90.31 220 LEU A C 1
ATOM 1761 O O . LEU A 1 220 ? 8.953 -5.425 -20.622 1.00 90.31 220 LEU A O 1
ATOM 1765 N N . LEU A 1 221 ? 10.843 -4.408 -21.289 1.00 92.50 221 LEU A N 1
ATOM 1766 C CA . LEU A 1 221 ? 10.698 -3.268 -20.387 1.00 92.50 221 LEU A CA 1
ATOM 1767 C C . LEU A 1 221 ? 9.398 -2.503 -20.645 1.00 92.50 221 LEU A C 1
ATOM 1769 O O . LEU A 1 221 ? 8.669 -2.210 -19.703 1.00 92.50 221 LEU A O 1
ATOM 1773 N N . LEU A 1 222 ? 9.077 -2.195 -21.905 1.00 91.38 222 LEU A N 1
ATOM 1774 C CA . LEU A 1 222 ? 7.866 -1.443 -22.245 1.00 91.38 222 LEU A CA 1
ATOM 1775 C C . LEU A 1 222 ? 6.579 -2.192 -21.879 1.00 91.38 222 LEU A C 1
ATOM 1777 O O . LEU A 1 222 ? 5.594 -1.551 -21.514 1.00 91.38 222 LEU A O 1
ATOM 1781 N N . VAL A 1 223 ? 6.576 -3.527 -21.945 1.00 91.94 223 VAL A N 1
ATOM 1782 C CA . VAL A 1 223 ? 5.449 -4.342 -21.460 1.00 91.94 223 VAL A CA 1
ATOM 1783 C C . VAL A 1 223 ? 5.251 -4.134 -19.958 1.00 91.94 223 VAL A C 1
ATOM 1785 O O . VAL A 1 223 ? 4.144 -3.806 -19.534 1.00 91.94 223 VAL A O 1
ATOM 1788 N N . ASN A 1 224 ? 6.321 -4.233 -19.169 1.00 93.81 224 ASN A N 1
ATOM 1789 C CA . ASN A 1 224 ? 6.252 -4.023 -17.722 1.00 93.81 224 ASN A CA 1
ATOM 1790 C C . ASN A 1 224 ? 5.879 -2.576 -17.364 1.00 93.81 224 ASN A C 1
ATOM 1792 O O . ASN A 1 224 ? 5.053 -2.359 -16.487 1.00 93.81 224 ASN A O 1
ATOM 1796 N N . VAL A 1 225 ? 6.404 -1.578 -18.083 1.00 92.62 225 VAL A N 1
ATOM 1797 C CA . VAL A 1 225 ? 6.048 -0.158 -17.898 1.00 92.62 225 VAL A CA 1
ATOM 1798 C C . VAL A 1 225 ? 4.558 0.097 -18.150 1.00 92.62 225 VAL A C 1
ATOM 1800 O O . VAL A 1 225 ? 3.932 0.856 -17.413 1.00 92.62 225 VAL A O 1
ATOM 1803 N N . ARG A 1 226 ? 3.957 -0.548 -19.155 1.00 91.88 226 ARG A N 1
ATOM 1804 C CA . ARG A 1 226 ? 2.508 -0.442 -19.405 1.00 91.88 226 ARG A CA 1
ATOM 1805 C C . ARG A 1 226 ? 1.687 -1.095 -18.299 1.00 91.88 226 ARG A C 1
ATOM 1807 O O . ARG A 1 226 ? 0.636 -0.575 -17.933 1.00 91.88 226 ARG A O 1
ATOM 1814 N N . GLU A 1 227 ? 2.167 -2.207 -17.755 1.00 93.06 227 GLU A N 1
ATOM 1815 C CA . GLU A 1 227 ? 1.513 -2.856 -16.621 1.00 93.06 227 GLU A CA 1
ATOM 1816 C C . GLU A 1 227 ? 1.616 -2.010 -15.343 1.00 93.06 227 GLU A C 1
ATOM 1818 O O . GLU A 1 227 ? 0.627 -1.865 -14.626 1.00 93.06 227 GLU A O 1
ATOM 1823 N N . ILE A 1 228 ? 2.758 -1.350 -15.120 1.00 93.31 228 ILE A N 1
ATOM 1824 C CA . ILE A 1 228 ? 2.933 -0.333 -14.073 1.00 93.31 228 ILE A CA 1
ATOM 1825 C C . ILE A 1 228 ? 1.878 0.769 -14.232 1.00 93.31 228 ILE A C 1
ATOM 1827 O O . ILE A 1 228 ? 1.151 1.053 -13.287 1.00 93.31 228 ILE A O 1
ATOM 1831 N N . GLN A 1 229 ? 1.713 1.333 -15.433 1.00 91.56 229 GLN A N 1
ATOM 1832 C CA . GLN A 1 229 ? 0.693 2.361 -15.692 1.00 91.56 229 GLN A CA 1
ATOM 1833 C C . GLN A 1 229 ? -0.735 1.860 -15.435 1.00 91.56 229 GLN A C 1
ATOM 1835 O O . GLN A 1 229 ? -1.570 2.595 -14.902 1.00 91.56 229 GLN A O 1
ATOM 1840 N N . ARG A 1 230 ? -1.032 0.606 -15.801 1.00 90.88 230 ARG A N 1
ATOM 1841 C CA . ARG A 1 230 ? -2.337 -0.018 -15.546 1.00 90.88 230 ARG A CA 1
ATOM 1842 C C . ARG A 1 230 ? -2.613 -0.123 -14.047 1.00 90.88 230 ARG A C 1
ATOM 1844 O O . ARG A 1 230 ? -3.704 0.244 -13.611 1.00 90.88 230 ARG A O 1
ATOM 1851 N N . LEU A 1 231 ? -1.637 -0.594 -13.270 1.00 90.00 231 LEU A N 1
ATOM 1852 C CA . LEU A 1 231 ? -1.745 -0.707 -11.814 1.00 90.00 231 LEU A CA 1
ATOM 1853 C C . LEU A 1 231 ? -1.816 0.658 -11.129 1.00 90.00 231 LEU A C 1
ATOM 1855 O O . LEU A 1 231 ? -2.650 0.835 -10.245 1.00 90.00 231 LEU A O 1
ATOM 1859 N N . SER A 1 232 ? -1.007 1.625 -11.563 1.00 88.38 232 SER A N 1
ATOM 1860 C CA . SER A 1 232 ? -1.063 3.007 -11.081 1.00 88.38 232 SER A CA 1
ATOM 1861 C C . SER A 1 232 ? -2.460 3.604 -11.244 1.00 88.38 232 SER A C 1
ATOM 1863 O O . SER A 1 232 ? -3.043 4.112 -10.291 1.00 88.38 232 SER A O 1
ATOM 1865 N N . LYS A 1 233 ? -3.069 3.444 -12.423 1.00 87.88 233 LYS A N 1
ATOM 1866 C CA . LYS A 1 233 ? -4.430 3.932 -12.680 1.00 87.88 233 LYS A CA 1
ATOM 1867 C C . LYS A 1 233 ? -5.490 3.224 -11.825 1.00 87.88 233 LYS A C 1
ATOM 1869 O O . LYS A 1 233 ? -6.468 3.843 -11.402 1.00 87.88 233 LYS A O 1
ATOM 1874 N N . ALA A 1 234 ? -5.327 1.925 -11.580 1.00 83.31 234 ALA A N 1
ATOM 1875 C CA . ALA A 1 234 ? -6.218 1.177 -10.695 1.00 83.31 234 ALA A CA 1
ATOM 1876 C C . ALA A 1 234 ? -6.105 1.664 -9.237 1.00 83.31 234 ALA A C 1
ATOM 1878 O O . ALA A 1 234 ? -7.123 1.798 -8.557 1.00 83.31 234 ALA A O 1
ATOM 1879 N N . PHE A 1 235 ? -4.892 2.009 -8.790 1.00 82.69 235 PHE A N 1
ATOM 1880 C CA . PHE A 1 235 ? -4.643 2.610 -7.479 1.00 82.69 235 PHE A CA 1
ATOM 1881 C C . PHE A 1 235 ? -5.328 3.979 -7.334 1.00 82.69 235 PHE A C 1
ATOM 1883 O O . PHE A 1 235 ? -6.071 4.184 -6.375 1.00 82.69 235 PHE A O 1
ATOM 1890 N N . ASP A 1 236 ? -5.180 4.872 -8.318 1.00 81.56 236 ASP A N 1
ATOM 1891 C CA . ASP A 1 236 ? -5.824 6.198 -8.320 1.00 81.56 236 ASP A CA 1
ATOM 1892 C C . ASP A 1 236 ? -7.357 6.138 -8.274 1.00 81.56 236 ASP A C 1
ATOM 1894 O O . ASP A 1 236 ? -8.016 6.995 -7.684 1.00 81.56 236 ASP A O 1
ATOM 1898 N N . THR A 1 237 ? -7.941 5.127 -8.917 1.00 78.69 237 THR A N 1
ATOM 1899 C CA . THR A 1 237 ? -9.400 4.953 -8.993 1.00 78.69 237 THR A CA 1
ATOM 1900 C C . THR A 1 237 ? -9.983 4.195 -7.801 1.00 78.69 237 THR A C 1
ATOM 1902 O O . THR A 1 237 ? -11.203 4.045 -7.718 1.00 78.69 237 THR A O 1
ATOM 1905 N N . GLY A 1 238 ? -9.142 3.732 -6.868 1.00 67.75 238 GLY A N 1
ATOM 1906 C CA . GLY A 1 238 ? -9.568 2.965 -5.699 1.00 67.75 238 GLY A CA 1
ATOM 1907 C C . GLY A 1 238 ? -10.171 1.600 -6.045 1.00 67.75 238 GLY A C 1
ATOM 1908 O O . GLY A 1 238 ? -10.960 1.070 -5.264 1.00 67.75 238 GLY A O 1
ATOM 1909 N N . GLN A 1 239 ? -9.843 1.043 -7.215 1.00 66.06 239 GLN A N 1
ATOM 1910 C CA . GLN A 1 239 ? -10.260 -0.308 -7.584 1.00 66.06 239 GLN A CA 1
ATOM 1911 C C . GLN A 1 239 ? -9.536 -1.337 -6.712 1.00 66.06 239 GLN A C 1
ATOM 1913 O O . GLN A 1 239 ? -8.369 -1.155 -6.369 1.00 66.06 239 GLN A O 1
ATOM 1918 N N . ASP A 1 240 ? -10.218 -2.427 -6.355 1.00 55.88 240 ASP A N 1
ATOM 1919 C CA . ASP A 1 240 ? -9.607 -3.485 -5.553 1.00 55.88 240 ASP A CA 1
ATOM 1920 C C . ASP A 1 240 ? -8.441 -4.120 -6.324 1.00 55.88 240 ASP A C 1
ATOM 1922 O O . ASP A 1 240 ? -8.608 -4.721 -7.385 1.00 55.88 240 ASP A O 1
ATOM 1926 N N . LEU A 1 241 ? -7.237 -3.972 -5.771 1.00 57.03 241 LEU A N 1
ATOM 1927 C CA . LEU A 1 241 ? -5.993 -4.471 -6.360 1.00 57.03 241 LEU A CA 1
ATOM 1928 C C . LEU A 1 241 ? -5.724 -5.939 -5.994 1.00 57.03 241 LEU A C 1
ATOM 1930 O O . LEU A 1 241 ? -4.704 -6.493 -6.393 1.00 57.03 241 LEU A O 1
ATOM 1934 N N . ALA A 1 242 ? -6.620 -6.570 -5.232 1.00 46.91 242 ALA A N 1
ATOM 1935 C CA . ALA A 1 242 ? -6.541 -7.958 -4.786 1.00 46.91 242 ALA A CA 1
ATOM 1936 C C . ALA A 1 242 ? -7.240 -8.925 -5.764 1.00 46.91 242 ALA A C 1
ATOM 1938 O O . ALA A 1 242 ? -8.083 -9.721 -5.355 1.00 46.91 242 ALA A O 1
ATOM 1939 N N . VAL A 1 243 ? -6.888 -8.845 -7.051 1.00 41.00 243 VAL A N 1
ATOM 1940 C CA . VAL A 1 243 ? -7.177 -9.894 -8.052 1.00 41.00 243 VAL A CA 1
ATOM 1941 C C . VAL A 1 243 ? -5.886 -10.587 -8.416 1.00 41.00 243 VAL A C 1
ATOM 1943 O O . VAL A 1 243 ? -4.955 -9.852 -8.826 1.00 41.00 243 VAL A O 1
#

Radius of gyration: 28.44 Å; Cα contacts (8 Å, |Δi|>4): 197; chains: 1; bounding box: 57×48×92 Å

pLDDT: mean 76.28, std 17.73, range [21.88, 94.88]

Mean predicted aligned error: 11.44 Å

Foldseek 3Di:
DDDDDDDDDDDDPPPPPPVCPVVVLVVLVVLVVVLVVLVVVLPVLVVVLLVVLLVLLVVLCVLPDDLVSLVVSLVVLLDPSVVVLLVSLVVLVVSLVSLVVSLVSLVPRLVVVLVVLVVVLVVLCVVVVHDQDDCVVPVLLPQDAPDPPDPPDDDSNSVSSVSVNVSVVSVVVSVVSNLVSVQSSLLSVLLSVLSVLLNVLSVQSNPDPDSVSSSVSSVSNNVSSVVSNVSSVCVVVVHRSPD

Sequence (243 aa):
MTRSFKVHLDQVPLARHSTYPIPELRNVLERANRDWSGWSALLPKLMAMHRRLDAMTAELTQFSGSATQDYKLAEHLRGSAGDRLIAFESEFDNEEQTVQKLTLGICTILPRLIDFLNDAISRYSRKFGLKPGDPHRENLANALPLSFGTQDAIDAQERLFRAQGYAYRALGWYIRAYTAARNLGAYLLRMWALLWACAGSIIGVRKAETPLRRRLETGLLLVNVREIQRLSKAFDTGQDLAV

Secondary structure (DSSP, 8-state):
----------SS----------HHHHHHHHHHHHHHHHHHHHHHHHHHHHHHHHHHHHHHHTT-S-HHHHHHHHHHHHTHHHHHHHHHHHHHHHHHHHHHHHHHHHHHHHHHHHHHHHHHHHHHHHHTTPPPP-TTTTTGGGS----TT--SS--HHHHHHHHHHHHHHHHHHHHHHHHHHHHHHHHHHHHHHHHHHHHHHHHHHHH--SHHHHHHHHHHHHHHHHHHHHHHHHHHTT-----

Solvent-accessible surface area (backbone atoms only — not comparable to full-atom values): 13627 Å² total; per-residue (Å²): 133,90,83,89,83,87,79,80,82,82,92,71,76,78,76,63,73,72,80,66,66,52,63,67,58,51,54,39,51,57,47,49,58,58,50,49,59,50,55,69,55,45,55,62,51,50,55,53,50,51,55,53,49,51,55,50,42,54,59,59,55,71,39,66,87,48,78,75,31,47,55,52,46,49,55,44,35,64,40,69,58,28,54,55,49,40,49,48,24,59,52,32,47,57,50,28,56,48,38,50,56,50,42,51,44,50,70,58,38,48,56,54,53,44,52,53,49,52,52,52,50,52,51,51,32,62,75,68,74,48,79,85,73,57,64,84,80,67,52,18,76,72,43,67,75,83,64,96,82,68,88,79,86,74,51,74,63,58,53,48,43,32,52,52,11,48,45,52,44,50,51,56,48,44,54,51,51,50,53,52,38,50,50,52,32,53,50,30,50,53,50,25,55,41,30,47,52,33,36,53,22,39,55,43,38,65,69,38,86,46,72,69,53,29,48,50,24,49,50,55,27,50,54,36,43,51,50,50,53,53,50,50,54,35,58,78,69,68,50,84,76,90,118

Nearest PDB structures (foldseek):
  6gy8-assembly1_A  TM=4.768E-01  e=1.494E-02  Xenorhabdus nematophila ATCC 19061
  6ek7-assembly1_A  TM=4.622E-01  e=2.277E-01  Yersinia enterocolitica
  4tql-assembly2_B  TM=2.592E-01  e=2.175E-02  synthetic construct